Protein AF-A0A5W4F1A8-F1 (afdb_monomer_lite)

Structure (mmCIF, N/CA/C/O backbone):
data_AF-A0A5W4F1A8-F1
#
_entry.id   AF-A0A5W4F1A8-F1
#
loop_
_atom_site.group_PDB
_atom_site.id
_atom_site.type_symbol
_atom_site.label_atom_id
_atom_site.label_alt_id
_atom_site.label_comp_id
_atom_site.label_asym_id
_atom_site.label_entity_id
_atom_site.label_seq_id
_atom_site.pdbx_PDB_ins_code
_atom_site.Cartn_x
_atom_site.Cartn_y
_atom_site.Cartn_z
_atom_site.occupancy
_atom_site.B_iso_or_equiv
_atom_site.auth_seq_id
_atom_site.auth_comp_id
_atom_site.auth_asym_id
_atom_site.auth_atom_id
_atom_site.pdbx_PDB_model_num
ATOM 1 N N . MET A 1 1 ? -20.890 14.562 -11.791 1.00 36.88 1 MET A N 1
ATOM 2 C CA . MET A 1 1 ? -20.357 13.381 -11.084 1.00 36.88 1 MET A CA 1
ATOM 3 C C . MET A 1 1 ? -19.160 12.930 -11.900 1.00 36.88 1 MET A C 1
ATOM 5 O O . MET A 1 1 ? -19.371 12.442 -12.998 1.00 36.88 1 MET A O 1
ATOM 9 N N . ILE A 1 2 ? -17.934 13.258 -11.484 1.00 39.91 2 ILE A N 1
ATOM 10 C CA . ILE A 1 2 ? -16.747 12.798 -12.218 1.00 39.91 2 ILE A CA 1
ATOM 11 C C . ILE A 1 2 ? -16.608 11.320 -11.864 1.00 39.91 2 ILE A C 1
ATOM 13 O O . ILE A 1 2 ? -16.349 11.002 -10.706 1.00 39.91 2 ILE A O 1
ATOM 17 N N . LEU A 1 3 ? -16.907 10.442 -12.821 1.00 45.56 3 LEU A N 1
ATOM 18 C CA . LEU A 1 3 ? -16.627 9.014 -12.707 1.00 45.56 3 LEU A CA 1
ATOM 19 C C . LEU A 1 3 ? -15.117 8.881 -12.489 1.00 45.56 3 LEU A C 1
ATOM 21 O O . LEU A 1 3 ? -14.337 9.406 -13.288 1.00 45.56 3 LEU A O 1
ATOM 25 N N . GLN A 1 4 ? -14.704 8.275 -11.376 1.00 57.06 4 GLN A N 1
ATOM 26 C CA . GLN A 1 4 ? -13.294 7.976 -11.177 1.00 57.06 4 GLN A CA 1
ATOM 27 C C . GLN A 1 4 ? -12.885 6.986 -12.273 1.00 57.06 4 GLN A C 1
ATOM 29 O O . GLN A 1 4 ? -13.588 6.032 -12.583 1.00 57.06 4 GLN A O 1
ATOM 34 N N . LYS A 1 5 ? -11.786 7.284 -12.964 1.00 78.31 5 LYS A N 1
ATOM 35 C CA . LYS A 1 5 ? -11.329 6.460 -14.082 1.00 78.31 5 LYS A CA 1
ATOM 36 C C . LYS A 1 5 ? -10.667 5.194 -13.533 1.00 78.31 5 LYS A C 1
ATOM 38 O O . LYS A 1 5 ? -9.786 5.295 -12.674 1.00 78.31 5 LYS A O 1
ATOM 43 N N . GLU A 1 6 ? -11.052 4.037 -14.067 1.00 88.38 6 GLU A N 1
ATOM 44 C CA . GLU A 1 6 ? -10.400 2.747 -13.808 1.00 88.38 6 GLU A CA 1
ATOM 45 C C . GLU A 1 6 ? -8.881 2.841 -14.031 1.00 88.38 6 GLU A C 1
ATOM 47 O O . GLU A 1 6 ? -8.411 3.518 -14.954 1.00 88.38 6 GLU A O 1
ATOM 52 N N . TYR A 1 7 ? -8.102 2.182 -13.172 1.00 92.88 7 TYR A N 1
ATOM 53 C CA . TYR A 1 7 ? -6.650 2.157 -13.297 1.00 92.88 7 TYR A CA 1
ATOM 54 C C . TYR A 1 7 ? -6.237 1.231 -14.440 1.00 92.88 7 TYR A C 1
ATOM 56 O O . TYR A 1 7 ? -6.485 0.030 -14.417 1.00 92.88 7 TYR A O 1
ATOM 64 N N . SER A 1 8 ? -5.573 1.794 -15.443 1.00 93.31 8 SER A N 1
ATOM 65 C CA . SER A 1 8 ? -5.222 1.088 -16.670 1.00 93.31 8 SER A CA 1
ATOM 66 C C . SER A 1 8 ? -3.722 0.837 -16.814 1.00 93.31 8 SER A C 1
ATOM 68 O O . SER A 1 8 ? -2.874 1.444 -16.155 1.00 93.31 8 SER A O 1
ATOM 70 N N . ARG A 1 9 ? -3.372 0.004 -17.798 1.00 94.75 9 ARG A N 1
ATOM 71 C CA . ARG A 1 9 ? -1.988 -0.189 -18.253 1.00 94.75 9 ARG A CA 1
ATOM 72 C C . ARG A 1 9 ? -1.278 1.129 -18.576 1.00 94.75 9 ARG A C 1
ATOM 74 O O . ARG A 1 9 ? -0.103 1.296 -18.252 1.00 94.75 9 ARG A O 1
ATOM 81 N N . SER A 1 10 ? -1.984 2.067 -19.202 1.00 95.19 10 SER A N 1
ATOM 82 C CA . SER A 1 10 ? -1.439 3.384 -19.542 1.00 95.19 10 SER A CA 1
ATOM 83 C C . SER A 1 10 ? -1.179 4.234 -18.300 1.00 95.19 10 SER A C 1
ATOM 85 O O . SER A 1 10 ? -0.192 4.962 -18.262 1.00 95.19 10 SER A O 1
ATOM 87 N N . ASP A 1 11 ? -2.016 4.111 -17.267 1.00 95.12 11 ASP A N 1
ATOM 88 C CA . ASP A 1 11 ? -1.806 4.795 -15.989 1.00 95.12 11 ASP A CA 1
ATOM 89 C C . ASP A 1 11 ? -0.522 4.320 -15.306 1.00 95.12 11 ASP A C 1
ATOM 91 O O . ASP A 1 11 ? 0.284 5.152 -14.885 1.00 95.12 11 ASP A O 1
ATOM 95 N N . PHE A 1 12 ? -0.286 3.003 -15.283 1.00 96.69 12 PHE A N 1
ATOM 96 C CA . PHE A 1 12 ? 0.965 2.434 -14.779 1.00 96.69 12 PHE A CA 1
ATOM 97 C C . PHE A 1 12 ? 2.173 2.967 -15.550 1.00 96.69 12 PHE A C 1
ATOM 99 O O . PHE A 1 12 ? 3.107 3.488 -14.945 1.00 96.69 12 PHE A O 1
ATOM 106 N N . ILE A 1 13 ? 2.135 2.916 -16.888 1.00 96.94 13 ILE A N 1
ATOM 107 C CA . ILE A 1 13 ? 3.220 3.441 -17.730 1.00 96.94 13 ILE A CA 1
ATOM 108 C C . ILE A 1 13 ? 3.475 4.916 -17.417 1.00 96.94 13 ILE A C 1
ATOM 110 O O . ILE A 1 13 ? 4.629 5.309 -17.268 1.00 96.94 13 ILE A O 1
ATOM 114 N N . ASN A 1 14 ? 2.434 5.739 -17.301 1.00 94.62 14 ASN A N 1
ATOM 115 C CA . ASN A 1 14 ? 2.572 7.173 -17.055 1.00 94.62 14 ASN A CA 1
ATOM 116 C C . ASN A 1 14 ? 3.159 7.481 -15.672 1.00 94.62 14 ASN A C 1
ATOM 118 O O . ASN A 1 14 ? 3.979 8.391 -15.572 1.00 94.62 14 ASN A O 1
ATOM 122 N N . GLN A 1 15 ? 2.825 6.683 -14.657 1.00 93.69 15 GLN A N 1
ATOM 123 C CA . GLN A 1 15 ? 3.339 6.809 -13.290 1.00 93.69 15 GLN A CA 1
ATOM 124 C C . GLN A 1 15 ? 4.852 6.556 -13.178 1.00 93.69 15 GLN A C 1
ATOM 126 O O . GLN A 1 15 ? 5.509 7.158 -12.329 1.00 93.69 15 GLN A O 1
ATOM 131 N N . ILE A 1 16 ? 5.423 5.685 -14.020 1.00 95.62 16 ILE A N 1
ATOM 132 C CA . ILE A 1 16 ? 6.855 5.361 -13.956 1.00 95.62 16 ILE A CA 1
ATOM 133 C C . ILE A 1 16 ? 7.709 6.604 -14.244 1.00 95.62 16 ILE A C 1
ATOM 135 O O . ILE A 1 16 ? 7.523 7.284 -15.261 1.00 95.62 16 ILE A O 1
ATOM 139 N N . ILE A 1 17 ? 8.681 6.868 -13.368 1.00 94.75 17 ILE A N 1
ATOM 140 C CA . ILE A 1 17 ? 9.619 7.992 -13.484 1.00 94.75 17 ILE A CA 1
ATOM 141 C C . ILE A 1 17 ? 10.550 7.857 -14.700 1.00 94.75 17 ILE A C 1
ATOM 143 O O . ILE A 1 17 ? 10.590 6.832 -15.375 1.00 94.75 17 ILE A O 1
ATOM 147 N N . SER A 1 18 ? 11.320 8.903 -15.013 1.00 96.00 18 SER A N 1
ATOM 148 C CA . SER A 1 18 ? 12.204 8.922 -16.191 1.00 96.00 18 SER A CA 1
ATOM 149 C C . SER A 1 18 ? 13.372 7.931 -16.103 1.00 96.00 18 SER A C 1
ATOM 151 O O . SER A 1 18 ? 13.803 7.410 -17.137 1.00 96.00 18 SER A O 1
ATOM 153 N N . LYS A 1 19 ? 13.874 7.670 -14.887 1.00 96.94 19 LYS A N 1
ATOM 154 C CA . LYS A 1 19 ? 14.980 6.741 -14.610 1.00 96.94 19 LYS A CA 1
ATOM 155 C C . LYS A 1 19 ? 14.684 5.802 -13.429 1.00 96.94 19 LYS A C 1
ATOM 157 O O . LYS A 1 19 ? 15.321 5.946 -12.381 1.00 96.94 19 LYS A O 1
ATOM 162 N N . PRO A 1 20 ? 13.711 4.886 -13.557 1.00 97.12 20 PRO A N 1
ATOM 163 C CA . PRO A 1 20 ? 13.358 3.973 -12.479 1.00 97.12 20 PRO A CA 1
ATOM 164 C C . PRO A 1 20 ? 14.466 2.936 -12.274 1.00 97.12 20 PRO A C 1
ATOM 166 O O . PRO A 1 20 ? 15.243 2.644 -13.192 1.00 97.12 20 PRO A O 1
ATOM 169 N N . PHE A 1 21 ? 14.524 2.359 -11.079 1.00 97.88 21 PHE A N 1
ATOM 170 C CA . PHE A 1 21 ? 15.256 1.118 -10.867 1.00 97.88 21 PHE A CA 1
ATOM 171 C C . PHE A 1 21 ? 14.577 -0.054 -11.590 1.00 97.88 21 PHE A C 1
ATOM 173 O O . PHE A 1 21 ? 13.353 -0.125 -11.694 1.00 97.88 21 PHE A O 1
ATOM 180 N N . CYS A 1 22 ? 15.368 -0.989 -12.098 1.00 98.12 22 CYS A N 1
ATOM 181 C CA . CYS A 1 22 ? 14.885 -2.187 -12.775 1.00 98.12 22 CYS A CA 1
ATOM 182 C C . CYS A 1 22 ? 15.939 -3.296 -12.744 1.00 98.12 22 CYS A C 1
ATOM 184 O O . CYS A 1 22 ? 17.115 -3.031 -12.487 1.00 98.12 22 CYS A O 1
ATOM 186 N N . THR A 1 23 ? 15.519 -4.526 -13.028 1.00 98.31 23 THR A N 1
ATOM 187 C CA . THR A 1 23 ? 16.425 -5.665 -13.215 1.00 98.31 23 THR A CA 1
ATOM 188 C C . THR A 1 23 ? 15.732 -6.812 -13.950 1.00 98.31 23 THR A C 1
ATOM 190 O O . THR A 1 23 ? 14.502 -6.904 -13.933 1.00 98.31 23 THR A O 1
ATOM 193 N N . ASP A 1 24 ? 16.514 -7.669 -14.606 1.00 97.94 24 ASP A N 1
ATOM 194 C CA . ASP A 1 24 ? 16.033 -8.959 -15.112 1.00 97.94 24 ASP A CA 1
ATOM 195 C C . ASP A 1 24 ? 16.373 -10.104 -14.144 1.00 97.94 24 ASP A C 1
ATOM 197 O O . ASP A 1 24 ? 15.621 -11.068 -14.046 1.00 97.94 24 ASP A O 1
ATOM 201 N N . ASP A 1 25 ? 17.469 -9.979 -13.393 1.00 96.12 25 ASP A N 1
ATOM 202 C CA . ASP A 1 25 ? 17.954 -10.984 -12.451 1.00 96.12 25 ASP A CA 1
ATOM 203 C C . ASP A 1 25 ? 18.666 -10.302 -11.272 1.00 96.12 25 ASP A C 1
ATOM 205 O O . ASP A 1 25 ? 19.669 -9.604 -11.445 1.00 96.12 25 ASP A O 1
ATOM 209 N N . PHE A 1 26 ? 18.157 -10.517 -10.056 1.00 93.81 26 PHE A N 1
ATOM 210 C CA . PHE A 1 26 ? 18.703 -9.895 -8.847 1.00 93.81 26 PHE A CA 1
ATOM 211 C C . PHE A 1 26 ? 20.133 -10.346 -8.515 1.00 93.81 26 PHE A C 1
ATOM 213 O O . PHE A 1 26 ? 20.884 -9.556 -7.948 1.00 93.81 26 PHE A O 1
ATOM 220 N N . ASN A 1 27 ? 20.518 -11.577 -8.863 1.00 94.75 27 ASN A N 1
ATOM 221 C CA . ASN A 1 27 ? 21.829 -12.138 -8.539 1.00 94.75 27 ASN A CA 1
ATOM 222 C C . ASN A 1 27 ? 22.884 -11.736 -9.571 1.00 94.75 27 ASN A C 1
ATOM 224 O O . ASN A 1 27 ? 24.005 -11.388 -9.207 1.00 94.75 27 ASN A O 1
ATOM 228 N N . ARG A 1 28 ? 22.531 -11.797 -10.859 1.00 96.06 28 ARG A N 1
ATOM 229 C CA . ARG A 1 28 ? 23.464 -11.504 -11.954 1.00 96.06 28 ARG A CA 1
ATOM 230 C C . ARG A 1 28 ? 23.644 -10.005 -12.175 1.00 96.06 28 ARG A C 1
ATOM 232 O O . ARG A 1 28 ? 24.774 -9.546 -12.312 1.00 96.06 28 ARG A O 1
ATOM 239 N N . ASP A 1 29 ? 22.543 -9.260 -12.240 1.00 93.25 29 ASP A N 1
ATOM 240 C CA . ASP A 1 29 ? 22.562 -7.860 -12.680 1.00 93.25 29 ASP A CA 1
ATOM 241 C C . ASP A 1 29 ? 22.492 -6.877 -11.502 1.00 93.25 29 ASP A C 1
ATOM 243 O O . ASP A 1 29 ? 22.817 -5.696 -11.645 1.00 93.25 29 ASP A O 1
ATOM 247 N N . GLY A 1 30 ? 22.030 -7.346 -10.338 1.00 95.19 30 GLY A N 1
ATOM 248 C CA . GLY A 1 30 ? 21.646 -6.476 -9.234 1.00 95.19 30 GLY A CA 1
ATOM 249 C C . GLY A 1 30 ? 20.504 -5.534 -9.627 1.00 95.19 30 GLY A C 1
ATOM 250 O O . GLY A 1 30 ? 19.784 -5.758 -10.600 1.00 95.19 30 GLY A O 1
ATOM 251 N N . ILE A 1 31 ? 20.320 -4.459 -8.861 1.00 96.44 31 ILE A N 1
ATOM 252 C CA . ILE A 1 31 ? 19.331 -3.414 -9.150 1.00 96.44 31 ILE A CA 1
ATOM 253 C C . ILE A 1 31 ? 20.053 -2.180 -9.700 1.00 96.44 31 ILE A C 1
ATOM 255 O O . ILE A 1 31 ? 20.926 -1.627 -9.033 1.00 96.44 31 ILE A O 1
ATOM 259 N N . TYR A 1 32 ? 19.647 -1.695 -10.876 1.00 97.12 32 TYR A N 1
ATOM 260 C CA . TYR A 1 32 ? 20.243 -0.516 -11.514 1.00 97.12 32 TYR A CA 1
ATOM 261 C C . TYR A 1 32 ? 19.183 0.421 -12.102 1.00 97.12 32 TYR A C 1
ATOM 263 O O . TYR A 1 32 ? 18.045 0.022 -12.340 1.00 97.12 32 TYR A O 1
ATOM 271 N N . ARG A 1 33 ? 19.544 1.692 -12.324 1.00 97.25 33 ARG A N 1
ATOM 272 C CA . ARG A 1 33 ? 18.670 2.664 -13.003 1.00 97.25 33 ARG A CA 1
ATOM 273 C C . ARG A 1 33 ? 18.836 2.559 -14.518 1.00 97.25 33 ARG A C 1
ATOM 275 O O . ARG A 1 33 ? 19.960 2.532 -15.014 1.00 97.25 33 ARG A O 1
ATOM 282 N N . ALA A 1 34 ? 17.731 2.597 -15.255 1.00 97.56 34 ALA A N 1
ATOM 283 C CA . ALA A 1 34 ? 17.727 2.670 -16.718 1.00 97.56 34 ALA A CA 1
ATOM 284 C C . ALA A 1 34 ? 16.757 3.750 -17.205 1.00 97.56 34 ALA A C 1
ATOM 286 O O . ALA A 1 34 ? 15.973 4.275 -16.423 1.00 97.56 34 ALA A O 1
ATOM 287 N N . THR A 1 35 ? 16.785 4.104 -18.493 1.00 98.25 35 THR A N 1
ATOM 288 C CA . THR A 1 35 ? 15.751 5.001 -19.042 1.00 98.25 35 THR A CA 1
ATOM 289 C C . THR A 1 35 ? 14.374 4.345 -18.941 1.00 98.25 35 THR A C 1
ATOM 291 O O . THR A 1 35 ? 14.269 3.131 -19.099 1.00 98.25 35 THR A O 1
ATOM 294 N N . LYS A 1 36 ? 13.305 5.130 -18.755 1.00 97.75 36 LYS A N 1
ATOM 295 C CA . LYS A 1 36 ? 11.918 4.632 -18.707 1.00 97.75 36 LYS A CA 1
ATOM 296 C C . LYS A 1 36 ? 11.614 3.637 -19.829 1.00 97.75 36 LYS A C 1
ATOM 298 O O . LYS A 1 36 ? 11.120 2.549 -19.567 1.00 97.75 36 LYS A O 1
ATOM 303 N N . ARG A 1 37 ? 11.988 3.964 -21.071 1.00 97.94 37 ARG A N 1
ATOM 304 C CA . ARG A 1 37 ? 11.788 3.085 -22.236 1.00 97.94 37 ARG A CA 1
ATOM 305 C C . ARG A 1 37 ? 12.444 1.711 -22.062 1.00 97.94 37 ARG A C 1
ATOM 307 O O . ARG A 1 37 ? 11.830 0.717 -22.417 1.00 97.94 37 ARG A O 1
ATOM 314 N N . GLN A 1 38 ? 13.667 1.661 -21.534 1.00 97.94 38 GLN A N 1
ATOM 315 C CA . GLN A 1 38 ? 14.381 0.405 -21.284 1.00 97.94 38 GLN A CA 1
ATOM 316 C C . GLN A 1 38 ? 13.821 -0.327 -20.063 1.00 97.94 38 GLN A C 1
ATOM 318 O O . GLN A 1 38 ? 13.618 -1.530 -20.110 1.00 97.94 38 GLN A O 1
ATOM 323 N N . ALA A 1 39 ? 13.546 0.387 -18.973 1.00 98.12 39 ALA A N 1
ATOM 324 C CA . ALA A 1 39 ? 13.048 -0.213 -17.742 1.00 98.12 39 ALA A CA 1
ATOM 325 C C . ALA A 1 39 ? 11.676 -0.880 -17.921 1.00 98.12 39 ALA A C 1
ATOM 327 O O . ALA A 1 39 ? 11.437 -1.944 -17.361 1.00 98.12 39 ALA A O 1
ATOM 328 N N . LEU A 1 40 ? 10.799 -0.310 -18.759 1.00 98.19 40 LEU A N 1
ATOM 329 C CA . LEU A 1 40 ? 9.484 -0.887 -19.068 1.00 98.19 40 LEU A CA 1
ATOM 330 C C . LEU A 1 40 ? 9.569 -2.264 -19.745 1.00 98.19 40 LEU A C 1
ATOM 332 O O . LEU A 1 40 ? 8.576 -2.990 -19.728 1.00 98.19 40 LEU A O 1
ATOM 336 N N . THR A 1 41 ? 10.722 -2.646 -20.307 1.00 98.12 41 THR A N 1
ATOM 337 C CA . THR A 1 41 ? 10.930 -3.977 -20.899 1.00 98.12 41 THR A CA 1
ATOM 338 C C . THR A 1 41 ? 11.510 -4.992 -19.916 1.00 98.12 41 THR A C 1
ATOM 340 O O . THR A 1 41 ? 11.624 -6.160 -20.272 1.00 98.12 41 THR A O 1
ATOM 343 N N . LYS A 1 42 ? 11.915 -4.581 -18.709 1.00 98.50 42 LYS A N 1
ATOM 344 C CA . LYS A 1 42 ? 12.600 -5.448 -17.738 1.00 98.50 42 LYS A CA 1
ATOM 345 C C . LYS A 1 42 ? 11.640 -6.341 -16.971 1.00 98.50 42 LYS A C 1
ATOM 347 O O . LYS A 1 42 ? 10.456 -6.021 -16.879 1.00 98.50 42 LYS A O 1
ATOM 352 N N . ILE A 1 43 ? 12.132 -7.455 -16.433 1.00 98.31 43 ILE A N 1
ATOM 353 C CA . ILE A 1 43 ? 11.303 -8.391 -15.656 1.00 98.31 43 ILE A CA 1
ATOM 354 C C . ILE A 1 43 ? 10.798 -7.722 -14.371 1.00 98.31 43 ILE A C 1
ATOM 356 O O . ILE A 1 43 ? 9.634 -7.882 -14.002 1.00 98.31 43 ILE A O 1
ATOM 360 N N . TYR A 1 44 ? 11.631 -6.914 -13.724 1.00 98.50 44 TYR A N 1
ATOM 361 C CA . TYR A 1 44 ? 11.285 -6.185 -12.514 1.00 98.50 44 TYR A CA 1
ATOM 362 C C . TYR A 1 44 ? 11.490 -4.680 -12.690 1.00 98.50 44 TYR A C 1
ATOM 364 O O . TYR A 1 44 ? 12.445 -4.241 -13.338 1.00 98.50 44 TYR A O 1
ATOM 372 N N . ILE A 1 45 ? 10.604 -3.879 -12.094 1.00 98.31 45 ILE A N 1
ATOM 373 C CA . ILE A 1 45 ? 10.605 -2.419 -12.238 1.00 98.31 45 ILE A CA 1
ATOM 374 C C . ILE A 1 45 ? 10.190 -1.712 -10.942 1.00 98.31 45 ILE A C 1
ATOM 376 O O . ILE A 1 45 ? 9.327 -2.175 -10.196 1.00 98.31 45 ILE A O 1
ATOM 380 N N . GLU A 1 46 ? 10.804 -0.570 -10.667 1.00 97.75 46 GLU A N 1
ATOM 381 C CA . GLU A 1 46 ? 10.365 0.371 -9.644 1.00 97.75 46 GLU A CA 1
ATOM 382 C C . GLU A 1 46 ? 9.072 1.065 -10.075 1.00 97.75 46 GLU A C 1
ATOM 384 O O . GLU A 1 46 ? 8.942 1.525 -11.207 1.00 97.75 46 GLU A O 1
ATOM 389 N N . HIS A 1 47 ? 8.114 1.138 -9.155 1.00 95.69 47 HIS A N 1
ATOM 390 C CA . HIS A 1 47 ? 6.771 1.658 -9.418 1.00 95.69 47 HIS A CA 1
ATOM 391 C C . HIS A 1 47 ? 6.446 2.934 -8.628 1.00 95.69 47 HIS A C 1
ATOM 393 O O . HIS A 1 47 ? 5.515 3.657 -8.984 1.00 95.69 47 HIS A O 1
ATOM 399 N N . ASN A 1 48 ? 7.202 3.227 -7.570 1.00 95.38 48 ASN A N 1
ATOM 400 C CA . ASN A 1 48 ? 7.087 4.455 -6.787 1.00 95.38 48 ASN A CA 1
ATOM 401 C C . ASN A 1 48 ? 8.229 5.418 -7.126 1.00 95.38 48 ASN A C 1
ATOM 403 O O . ASN A 1 48 ? 9.186 5.038 -7.794 1.00 95.38 48 ASN A O 1
ATOM 407 N N . ASN A 1 49 ? 8.110 6.677 -6.707 1.00 88.06 49 ASN A N 1
ATOM 408 C CA . ASN A 1 49 ? 9.223 7.619 -6.806 1.00 88.06 49 ASN A CA 1
ATOM 409 C C . ASN A 1 49 ? 9.850 7.837 -5.419 1.00 88.06 49 ASN A C 1
ATOM 411 O O . ASN A 1 49 ? 9.243 7.502 -4.403 1.00 88.06 49 ASN A O 1
ATOM 415 N N . ASP A 1 50 ? 11.041 8.436 -5.382 1.00 89.19 50 ASP A N 1
ATOM 416 C CA . ASP A 1 50 ? 11.813 8.624 -4.144 1.00 89.19 50 ASP A CA 1
ATOM 417 C C . ASP A 1 50 ? 11.107 9.526 -3.100 1.00 89.19 50 ASP A C 1
ATOM 419 O O . ASP A 1 50 ? 11.398 9.455 -1.908 1.00 89.19 50 ASP A O 1
ATOM 423 N N . SER A 1 51 ? 10.153 10.357 -3.528 1.00 93.56 51 SER A N 1
ATOM 424 C CA . SER A 1 51 ? 9.440 11.333 -2.693 1.00 93.56 51 SER A CA 1
ATOM 425 C C . SER A 1 51 ? 7.980 10.965 -2.403 1.00 93.56 51 SER A C 1
ATOM 427 O O . SER A 1 51 ? 7.386 11.521 -1.481 1.00 93.56 51 SER A O 1
ATOM 429 N N . PHE A 1 52 ? 7.379 10.062 -3.177 1.00 94.69 52 PHE A N 1
ATOM 430 C CA . PHE A 1 52 ? 5.956 9.752 -3.189 1.00 94.69 52 PHE A CA 1
ATOM 431 C C . PHE A 1 52 ? 5.708 8.264 -3.419 1.00 94.69 52 PHE A C 1
ATOM 433 O O . PHE A 1 52 ? 6.148 7.665 -4.405 1.00 94.69 52 PHE A O 1
ATOM 440 N N . ILE A 1 53 ? 4.862 7.716 -2.555 1.00 96.31 53 ILE A N 1
ATOM 441 C CA . ILE A 1 53 ? 4.252 6.405 -2.731 1.00 96.31 53 ILE A CA 1
ATOM 442 C C . ILE A 1 53 ? 2.959 6.597 -3.522 1.00 96.31 53 ILE A C 1
ATOM 444 O O . ILE A 1 53 ? 1.984 7.153 -3.015 1.00 96.31 53 ILE A O 1
ATOM 448 N N . ASN A 1 54 ? 2.977 6.168 -4.782 1.00 95.88 54 ASN A N 1
ATOM 449 C CA . ASN A 1 54 ? 1.844 6.216 -5.710 1.00 95.88 54 ASN A CA 1
ATOM 450 C C . ASN A 1 54 ? 1.008 4.933 -5.658 1.00 95.88 54 ASN A C 1
ATOM 452 O O . ASN A 1 54 ? -0.139 4.914 -6.093 1.00 95.88 54 ASN A O 1
ATOM 456 N N . SER A 1 55 ? 1.584 3.850 -5.147 1.00 96.81 55 SER A N 1
ATOM 457 C CA . SER A 1 55 ? 0.956 2.533 -5.104 1.00 96.81 55 SER A CA 1
ATOM 458 C C . SER A 1 55 ? 1.585 1.666 -4.023 1.00 96.81 55 SER A C 1
ATOM 460 O O . SER A 1 55 ? 2.748 1.854 -3.665 1.00 96.81 55 SER A O 1
ATOM 462 N N . ILE A 1 56 ? 0.803 0.716 -3.526 1.00 97.69 56 ILE A N 1
ATOM 463 C CA . ILE A 1 56 ? 1.194 -0.282 -2.536 1.00 97.69 56 ILE A CA 1
ATOM 464 C C . ILE A 1 56 ? 1.221 -1.641 -3.231 1.00 97.69 56 ILE A C 1
ATOM 466 O O . ILE A 1 56 ? 0.322 -1.955 -4.011 1.00 97.69 56 ILE A O 1
ATOM 470 N N . VAL A 1 57 ? 2.242 -2.442 -2.942 1.00 98.38 57 VAL A N 1
ATOM 471 C CA . VAL A 1 57 ? 2.388 -3.794 -3.479 1.00 98.38 57 VAL A CA 1
ATOM 472 C C . VAL A 1 57 ? 2.587 -4.769 -2.331 1.00 98.38 57 VAL A C 1
ATOM 474 O O . VAL A 1 57 ? 3.372 -4.492 -1.427 1.00 98.38 57 VAL A O 1
ATOM 477 N N . PHE A 1 58 ? 1.893 -5.900 -2.391 1.00 98.19 58 PHE A N 1
ATOM 478 C CA . PHE A 1 58 ? 2.075 -7.015 -1.466 1.00 98.19 58 PHE A CA 1
ATOM 479 C C . PHE A 1 58 ? 2.621 -8.213 -2.237 1.00 98.19 58 PHE A C 1
ATOM 481 O O . PHE A 1 58 ? 1.982 -8.642 -3.199 1.00 98.19 58 PHE A O 1
ATOM 488 N N . ASP A 1 59 ? 3.791 -8.712 -1.838 1.00 97.50 59 ASP A N 1
ATOM 489 C CA . ASP A 1 59 ? 4.375 -9.944 -2.375 1.00 97.50 59 ASP A CA 1
ATOM 490 C C . ASP A 1 59 ? 3.906 -11.131 -1.535 1.00 97.50 59 ASP A C 1
ATOM 492 O O . ASP A 1 59 ? 3.977 -11.098 -0.304 1.00 97.50 59 ASP A O 1
ATOM 496 N N . ILE A 1 60 ? 3.351 -12.142 -2.194 1.00 94.94 60 ILE A N 1
ATOM 497 C CA . ILE A 1 60 ? 2.767 -13.310 -1.544 1.00 94.94 60 ILE A CA 1
ATOM 498 C C . ILE A 1 60 ? 3.387 -14.557 -2.165 1.00 94.94 60 ILE A C 1
ATOM 500 O O . ILE A 1 60 ? 3.189 -14.853 -3.348 1.00 94.94 60 ILE A O 1
ATOM 504 N N . ASP A 1 61 ? 4.088 -15.308 -1.322 1.00 92.38 61 ASP A N 1
ATOM 505 C CA . ASP A 1 61 ? 4.846 -16.499 -1.692 1.00 92.38 61 ASP A CA 1
ATOM 506 C C . ASP A 1 61 ? 4.052 -17.782 -1.424 1.00 92.38 61 ASP A C 1
ATOM 508 O O . ASP A 1 61 ? 4.406 -18.609 -0.586 1.00 92.38 61 ASP A O 1
ATOM 512 N N . THR A 1 62 ? 2.920 -17.924 -2.115 1.00 80.75 62 THR A N 1
ATOM 513 C CA . THR A 1 62 ? 2.087 -19.136 -2.074 1.00 80.75 62 THR A CA 1
ATOM 514 C C . THR A 1 62 ? 1.570 -19.489 -3.467 1.00 80.75 62 THR A C 1
ATOM 516 O O . THR A 1 62 ? 1.486 -18.630 -4.346 1.00 80.75 62 THR A O 1
ATOM 519 N N . GLU A 1 63 ? 1.181 -20.748 -3.679 1.00 79.62 63 GLU A N 1
ATOM 520 C CA . GLU A 1 63 ? 0.659 -21.217 -4.973 1.00 79.62 63 GLU A CA 1
ATOM 521 C C . GLU A 1 63 ? -0.651 -20.514 -5.379 1.00 79.62 63 GLU A C 1
ATOM 523 O O . GLU A 1 63 ? -0.912 -20.294 -6.564 1.00 79.62 63 GLU A O 1
ATOM 528 N N . THR A 1 64 ? -1.465 -20.108 -4.400 1.00 78.62 64 THR A N 1
ATOM 529 C CA . THR A 1 64 ? -2.754 -19.424 -4.594 1.00 78.62 64 THR A CA 1
ATOM 530 C C . THR A 1 64 ? -2.669 -17.905 -4.408 1.00 78.62 64 THR A C 1
ATOM 532 O O . THR A 1 64 ? -3.696 -17.233 -4.314 1.00 78.62 64 THR A O 1
ATOM 535 N N . ALA A 1 65 ? -1.464 -17.324 -4.420 1.00 82.38 65 ALA A N 1
ATOM 536 C CA . ALA A 1 65 ? -1.234 -15.905 -4.136 1.00 82.38 65 ALA A CA 1
ATOM 537 C C . ALA A 1 65 ? -2.103 -14.937 -4.962 1.00 82.38 65 ALA A C 1
ATOM 539 O O . ALA A 1 65 ? -2.513 -13.889 -4.464 1.00 82.38 65 ALA A O 1
ATOM 540 N N . ALA A 1 66 ? -2.441 -15.291 -6.207 1.00 79.94 66 ALA A N 1
ATOM 541 C CA . ALA A 1 66 ? -3.275 -14.465 -7.083 1.00 79.94 66 ALA A CA 1
ATOM 542 C C . ALA A 1 66 ? -4.722 -14.263 -6.583 1.00 79.94 66 ALA A C 1
ATOM 544 O O . ALA A 1 66 ? -5.371 -13.299 -6.986 1.00 79.94 66 ALA A O 1
ATOM 545 N N . ILE A 1 67 ? -5.234 -15.135 -5.710 1.00 81.69 67 ILE A N 1
ATOM 546 C CA . ILE A 1 67 ? -6.589 -15.030 -5.139 1.00 81.69 67 ILE A CA 1
ATOM 547 C C . ILE A 1 67 ? -6.589 -14.706 -3.641 1.00 81.69 67 ILE A C 1
ATOM 549 O O . ILE A 1 67 ? -7.654 -14.538 -3.058 1.00 81.69 67 ILE A O 1
ATOM 553 N N . ALA A 1 68 ? -5.416 -14.525 -3.024 1.00 80.69 68 ALA A N 1
ATOM 554 C CA . ALA A 1 68 ? -5.281 -14.285 -1.584 1.00 80.69 68 ALA A CA 1
ATOM 555 C C . ALA A 1 68 ? -6.081 -13.066 -1.078 1.00 80.69 68 ALA A C 1
ATOM 557 O O . ALA A 1 68 ? -6.509 -13.025 0.074 1.00 80.69 68 ALA A O 1
ATOM 558 N N . TRP A 1 69 ? -6.327 -12.074 -1.941 1.00 86.19 69 TRP A N 1
ATOM 559 C CA . TRP A 1 69 ? -7.165 -10.920 -1.609 1.00 86.19 69 TRP A CA 1
ATOM 560 C C . TRP A 1 69 ? -8.630 -11.298 -1.341 1.00 86.19 69 TRP A C 1
ATOM 562 O O . TRP A 1 69 ? -9.282 -10.679 -0.499 1.00 86.19 69 TRP A O 1
ATOM 572 N N . GLN A 1 70 ? -9.142 -12.311 -2.040 1.00 79.06 70 GLN A N 1
ATOM 573 C CA . GLN A 1 70 ? -10.512 -12.784 -1.895 1.00 79.06 70 GLN A CA 1
ATOM 574 C C . GLN A 1 70 ? -10.675 -13.532 -0.571 1.00 79.06 70 GLN A C 1
ATOM 576 O O . GLN A 1 70 ? -11.601 -13.237 0.183 1.00 79.06 70 GLN A O 1
ATOM 581 N N . ASP A 1 71 ? -9.730 -14.417 -0.248 1.00 76.75 71 ASP A N 1
ATOM 582 C CA . ASP A 1 71 ? -9.714 -15.167 1.014 1.00 76.75 71 ASP A CA 1
ATOM 583 C C . ASP A 1 71 ? -9.560 -14.234 2.223 1.00 76.75 71 ASP A C 1
ATOM 585 O O . ASP A 1 71 ? -10.237 -14.386 3.241 1.00 76.75 71 ASP A O 1
ATOM 589 N N . ALA A 1 72 ? -8.725 -13.199 2.088 1.00 81.31 72 ALA A N 1
ATOM 590 C CA . ALA A 1 72 ? -8.567 -12.162 3.101 1.00 81.31 72 ALA A CA 1
ATOM 591 C C . ALA A 1 72 ? -9.743 -11.167 3.143 1.00 81.31 72 ALA A C 1
ATOM 593 O O . ALA A 1 72 ? -9.766 -10.295 4.015 1.00 81.31 72 ALA A O 1
ATOM 594 N N . ASN A 1 73 ? -10.726 -11.260 2.241 1.00 81.25 73 ASN A N 1
ATOM 595 C CA . ASN A 1 73 ? -11.832 -10.309 2.118 1.00 81.25 73 ASN A CA 1
ATOM 596 C C . ASN A 1 73 ? -11.342 -8.844 2.122 1.00 81.25 73 ASN A C 1
ATOM 598 O O . ASN A 1 73 ? -11.769 -8.018 2.936 1.00 81.25 73 ASN A O 1
ATOM 602 N N . ILE A 1 74 ? -10.367 -8.548 1.264 1.00 87.50 74 ILE A N 1
ATOM 603 C CA . ILE A 1 74 ? -9.871 -7.192 1.003 1.00 87.50 74 ILE A CA 1
ATOM 604 C C . ILE A 1 74 ? -10.277 -6.770 -0.421 1.00 87.50 74 ILE A C 1
ATOM 606 O O . ILE A 1 74 ? -10.671 -7.621 -1.220 1.00 87.50 74 ILE A O 1
ATOM 610 N N . PRO A 1 75 ? -10.218 -5.473 -0.771 1.00 87.88 75 PRO A N 1
ATOM 611 C CA . PRO A 1 75 ? -10.615 -5.013 -2.095 1.00 87.88 75 PRO A CA 1
ATOM 612 C C . PRO A 1 75 ? -9.790 -5.675 -3.194 1.00 87.88 75 PRO A C 1
ATOM 614 O O . PRO A 1 75 ? -8.616 -5.971 -3.003 1.00 87.88 75 PRO A O 1
ATOM 617 N N . MET A 1 76 ? -10.395 -5.857 -4.363 1.00 91.44 76 MET A N 1
ATOM 618 C CA . MET A 1 76 ? -9.705 -6.403 -5.528 1.00 91.44 76 MET A CA 1
ATOM 619 C C . MET A 1 76 ? -8.499 -5.518 -5.920 1.00 91.44 76 MET A C 1
ATOM 621 O O . MET A 1 76 ? -8.668 -4.313 -6.080 1.00 91.44 76 MET A O 1
ATOM 625 N N . PRO A 1 77 ? -7.287 -6.066 -6.117 1.00 95.56 77 PRO A N 1
ATOM 626 C CA . PRO A 1 77 ? -6.133 -5.293 -6.589 1.00 95.56 77 PRO A CA 1
ATOM 627 C C . PRO A 1 77 ? -6.411 -4.610 -7.934 1.00 95.56 77 PRO A C 1
ATOM 629 O O . PRO A 1 77 ? -7.218 -5.111 -8.709 1.00 95.56 77 PRO A O 1
ATOM 632 N N . ASN A 1 78 ? -5.714 -3.522 -8.273 1.00 97.50 78 ASN A N 1
ATOM 633 C CA . ASN A 1 78 ? -5.788 -2.916 -9.614 1.00 97.50 78 ASN A CA 1
ATOM 634 C C . ASN A 1 78 ? -5.192 -3.820 -10.690 1.00 97.50 78 ASN A C 1
ATOM 636 O O . ASN A 1 78 ? -5.693 -3.892 -11.809 1.00 97.50 78 ASN A O 1
ATOM 640 N N . PHE A 1 79 ? -4.133 -4.540 -10.345 1.00 96.69 79 PHE A N 1
ATOM 641 C CA . PHE A 1 79 ? -3.677 -5.667 -11.135 1.00 96.69 79 PHE A CA 1
ATOM 642 C C . PHE A 1 79 ? -2.923 -6.659 -10.260 1.00 96.69 79 PHE A C 1
ATOM 644 O O . PHE A 1 79 ? -2.527 -6.364 -9.128 1.00 96.69 79 PHE A O 1
ATOM 651 N N . ILE A 1 80 ? -2.720 -7.844 -10.816 1.00 96.88 80 ILE A N 1
ATOM 652 C CA . ILE A 1 80 ? -2.023 -8.953 -10.180 1.00 96.88 80 ILE A CA 1
ATOM 653 C C . ILE A 1 80 ? -0.967 -9.451 -11.153 1.00 96.88 80 ILE A C 1
ATOM 655 O O . ILE A 1 80 ? -1.290 -9.733 -12.304 1.00 96.88 80 ILE A O 1
ATOM 659 N N . THR A 1 81 ? 0.282 -9.565 -10.711 1.00 96.88 81 THR A N 1
ATOM 660 C CA . THR A 1 81 ? 1.355 -10.198 -11.490 1.00 96.88 81 THR A CA 1
ATOM 661 C C . THR A 1 81 ? 1.763 -11.497 -10.825 1.00 96.88 81 THR A C 1
ATOM 663 O O . THR A 1 81 ? 2.309 -11.500 -9.726 1.00 96.88 81 THR A O 1
ATOM 666 N N . GLN A 1 82 ? 1.489 -12.609 -11.497 1.00 92.94 82 GLN A N 1
ATOM 667 C CA . GLN A 1 82 ? 1.734 -13.955 -11.001 1.00 92.94 82 GLN A CA 1
ATOM 668 C C . GLN A 1 82 ? 2.926 -14.589 -11.723 1.00 92.94 82 GLN A C 1
ATOM 670 O O . GLN A 1 82 ? 3.054 -14.503 -12.946 1.00 92.94 82 GLN A O 1
ATOM 675 N N . ASN A 1 83 ? 3.777 -15.274 -10.967 1.00 91.88 83 ASN A N 1
ATOM 676 C CA . ASN A 1 83 ? 4.757 -16.198 -11.508 1.00 91.88 83 ASN A CA 1
ATOM 677 C C . ASN A 1 83 ? 4.037 -17.482 -11.964 1.00 91.88 83 ASN A C 1
ATOM 679 O O . ASN A 1 83 ? 3.485 -18.198 -11.127 1.00 91.88 83 ASN A O 1
ATOM 683 N N . PRO A 1 84 ? 4.020 -17.795 -13.273 1.00 84.69 84 PRO A N 1
ATOM 684 C CA . PRO A 1 84 ? 3.288 -18.949 -13.791 1.00 84.69 84 PRO A CA 1
ATOM 685 C C . PRO A 1 84 ? 3.862 -20.299 -13.334 1.00 84.69 84 PRO A C 1
ATOM 687 O O . PRO A 1 84 ? 3.166 -21.302 -13.452 1.00 84.69 84 PRO A O 1
ATOM 690 N N . THR A 1 85 ? 5.101 -20.332 -12.834 1.00 91.69 85 THR A N 1
ATOM 691 C CA . THR A 1 85 ? 5.789 -21.563 -12.424 1.00 91.69 85 THR A CA 1
ATOM 692 C C . THR A 1 85 ? 5.440 -21.984 -11.000 1.00 91.69 85 THR A C 1
ATOM 694 O O . THR A 1 85 ? 5.219 -23.166 -10.766 1.00 91.69 85 THR A O 1
ATOM 697 N N . ASN A 1 86 ? 5.403 -21.045 -10.047 1.00 85.56 86 ASN A N 1
ATOM 698 C CA . ASN A 1 86 ? 5.193 -21.350 -8.622 1.00 85.56 86 ASN A CA 1
ATOM 699 C C . ASN A 1 86 ? 3.936 -20.699 -8.020 1.00 85.56 86 ASN A C 1
ATOM 701 O O . ASN A 1 86 ? 3.647 -20.894 -6.848 1.00 85.56 86 ASN A O 1
ATOM 705 N N . GLY A 1 87 ? 3.197 -19.904 -8.796 1.00 82.75 87 GLY A N 1
ATOM 706 C CA . GLY A 1 87 ? 1.950 -19.277 -8.362 1.00 82.75 87 GLY A CA 1
ATOM 707 C C . GLY A 1 87 ? 2.109 -18.020 -7.504 1.00 82.75 87 GLY A C 1
ATOM 708 O O . GLY A 1 87 ? 1.114 -17.311 -7.342 1.00 82.75 87 GLY A O 1
ATOM 709 N N . HIS A 1 88 ? 3.326 -17.686 -7.053 1.00 93.00 88 HIS A N 1
ATOM 710 C CA . HIS A 1 88 ? 3.605 -16.502 -6.233 1.00 93.00 88 HIS A CA 1
ATOM 711 C C . HIS A 1 88 ? 3.208 -15.233 -6.985 1.00 93.00 88 HIS A C 1
ATOM 713 O O . HIS A 1 88 ? 3.415 -15.134 -8.201 1.00 93.00 88 HIS A O 1
ATOM 719 N N . ALA A 1 89 ? 2.679 -14.232 -6.289 1.00 94.25 89 ALA A N 1
ATOM 720 C CA . ALA A 1 89 ? 2.107 -13.068 -6.953 1.00 94.25 89 ALA A CA 1
ATOM 721 C C . ALA A 1 89 ? 2.365 -11.760 -6.214 1.00 94.25 89 ALA A C 1
ATOM 723 O O . ALA A 1 89 ? 2.455 -11.725 -4.992 1.00 94.25 89 ALA A O 1
ATOM 724 N N . HIS A 1 90 ? 2.440 -10.671 -6.980 1.00 98.50 90 HIS A N 1
ATOM 725 C CA . HIS A 1 90 ? 2.317 -9.323 -6.438 1.00 98.50 90 HIS A CA 1
ATOM 726 C C . HIS A 1 90 ? 0.887 -8.832 -6.628 1.00 98.50 90 HIS A C 1
ATOM 728 O O . HIS A 1 90 ? 0.365 -8.831 -7.747 1.00 98.50 90 HIS A O 1
ATOM 734 N N . LEU A 1 91 ? 0.284 -8.359 -5.542 1.00 98.00 91 LEU A N 1
ATOM 735 C CA . LEU A 1 91 ? -1.003 -7.673 -5.560 1.00 98.00 91 LEU A CA 1
ATOM 736 C C . LEU A 1 91 ? -0.763 -6.164 -5.554 1.00 98.00 91 LEU A C 1
ATOM 738 O O . LEU A 1 91 ? -0.181 -5.639 -4.604 1.00 98.00 91 LEU A O 1
ATOM 742 N N . PHE A 1 92 ? -1.193 -5.468 -6.606 1.00 98.44 92 PHE A N 1
ATOM 743 C CA . PHE A 1 92 ? -0.910 -4.046 -6.794 1.00 98.44 92 PHE A CA 1
ATOM 744 C C . PHE A 1 92 ? -2.133 -3.172 -6.510 1.00 98.44 92 PHE A C 1
ATOM 746 O O . PHE A 1 92 ? -3.187 -3.352 -7.117 1.00 98.44 92 PHE A O 1
ATOM 753 N N . TYR A 1 93 ? -1.966 -2.168 -5.651 1.00 98.00 93 TYR A N 1
ATOM 754 C CA . TYR A 1 93 ? -2.991 -1.193 -5.282 1.00 98.00 93 TYR A CA 1
ATOM 755 C C . TYR A 1 93 ? -2.506 0.223 -5.598 1.00 98.00 93 TYR A C 1
ATOM 757 O O . TYR A 1 93 ? -1.669 0.786 -4.892 1.00 98.00 93 TYR A O 1
ATOM 765 N N . ALA A 1 94 ? -3.037 0.817 -6.660 1.00 97.50 94 ALA A N 1
ATOM 766 C CA . ALA A 1 94 ? -2.799 2.202 -7.031 1.00 97.50 94 ALA A CA 1
ATOM 767 C C . ALA A 1 94 ? -3.521 3.150 -6.071 1.00 97.50 94 ALA A C 1
ATOM 769 O O . ALA A 1 94 ? -4.706 2.975 -5.792 1.00 97.50 94 ALA A O 1
ATOM 770 N N . LEU A 1 95 ? -2.827 4.181 -5.591 1.00 96.44 95 LEU A N 1
ATOM 771 C CA . LEU A 1 95 ? -3.412 5.198 -4.726 1.00 96.44 95 LEU A CA 1
ATOM 772 C C . LEU A 1 95 ? -3.994 6.338 -5.561 1.00 96.44 95 LEU A C 1
ATOM 774 O O . LEU A 1 95 ? -3.367 6.825 -6.501 1.00 96.44 95 LEU A O 1
ATOM 778 N N . ASN A 1 96 ? -5.190 6.793 -5.193 1.00 94.19 96 ASN A N 1
ATOM 779 C CA . ASN A 1 96 ? -5.823 7.941 -5.841 1.00 94.19 96 ASN A CA 1
ATOM 780 C C . ASN A 1 96 ? -5.082 9.243 -5.507 1.00 94.19 96 ASN A C 1
ATOM 782 O O . ASN A 1 96 ? -4.864 10.086 -6.370 1.00 94.19 96 ASN A O 1
ATOM 786 N N . SER A 1 97 ? -4.650 9.375 -4.252 1.00 93.00 97 SER A N 1
ATOM 787 C CA . SER A 1 97 ? -3.793 10.464 -3.784 1.00 93.00 97 SER A CA 1
ATOM 788 C C . SER A 1 97 ? -2.442 9.892 -3.342 1.00 93.00 97 SER A C 1
ATOM 790 O O . SER A 1 97 ? -2.402 9.205 -2.314 1.00 93.00 97 SER A O 1
ATOM 792 N N . PRO A 1 98 ? -1.342 10.157 -4.072 1.00 94.44 98 PRO A N 1
ATOM 793 C CA . PRO A 1 98 ? -0.007 9.741 -3.659 1.00 94.44 98 PRO A CA 1
ATOM 794 C C . PRO A 1 98 ? 0.381 10.298 -2.287 1.00 94.44 98 PRO A C 1
ATOM 796 O O . PRO A 1 98 ? 0.028 11.422 -1.922 1.00 94.44 98 PRO A O 1
ATOM 799 N N . VAL A 1 99 ? 1.148 9.523 -1.524 1.00 96.06 99 VAL A N 1
ATOM 800 C CA . VAL A 1 99 ? 1.611 9.918 -0.188 1.00 96.06 99 VAL A CA 1
ATOM 801 C C . VAL A 1 99 ? 3.043 10.423 -0.273 1.00 96.06 99 VAL A C 1
ATOM 803 O O . VAL A 1 99 ? 3.946 9.650 -0.579 1.00 96.06 99 VAL A O 1
ATOM 806 N N . CYS A 1 100 ? 3.257 11.703 0.040 1.00 96.31 100 CYS A N 1
ATOM 807 C CA . CYS A 1 100 ? 4.598 12.279 0.137 1.00 96.31 100 CYS A CA 1
ATOM 808 C C . CYS A 1 100 ? 5.329 11.752 1.385 1.00 96.31 100 CYS A C 1
ATOM 810 O O . CYS A 1 100 ? 4.838 11.899 2.511 1.00 96.31 100 CYS A O 1
ATOM 812 N N . ILE A 1 101 ? 6.498 11.146 1.184 1.00 94.31 101 ILE A N 1
ATOM 813 C CA . ILE A 1 101 ? 7.301 10.472 2.217 1.00 94.31 101 ILE A CA 1
ATOM 814 C C . ILE A 1 101 ? 8.571 11.235 2.610 1.00 94.31 101 ILE A C 1
ATOM 816 O O . ILE A 1 101 ? 9.344 10.747 3.427 1.00 94.31 101 ILE A O 1
ATOM 820 N N . THR A 1 102 ? 8.771 12.445 2.085 1.00 94.88 102 THR A N 1
ATOM 821 C CA . THR A 1 102 ? 9.887 13.307 2.498 1.00 94.88 102 THR A CA 1
ATOM 822 C C . THR A 1 102 ? 9.759 13.732 3.966 1.00 94.88 102 THR A C 1
ATOM 824 O O . THR A 1 102 ? 8.663 13.748 4.543 1.00 94.88 102 THR A O 1
ATOM 827 N N . ASP A 1 103 ? 10.875 14.118 4.586 1.00 89.75 103 ASP A N 1
ATOM 828 C CA . ASP A 1 103 ? 10.909 14.468 6.013 1.00 89.75 103 ASP A CA 1
ATOM 829 C C . ASP A 1 103 ? 10.049 15.684 6.371 1.00 89.75 103 ASP A C 1
ATOM 831 O O . ASP A 1 1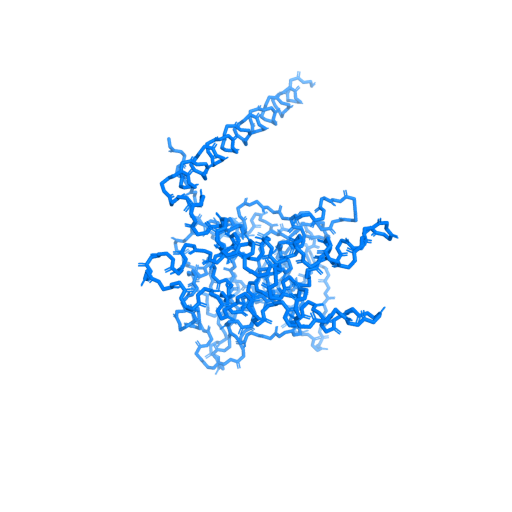03 ? 9.449 15.720 7.448 1.00 89.75 103 ASP A O 1
ATOM 835 N N . ASN A 1 104 ? 9.929 16.630 5.437 1.00 91.88 104 ASN A N 1
ATOM 836 C CA . ASN A 1 104 ? 9.143 17.856 5.591 1.00 91.88 104 ASN A CA 1
ATOM 837 C C . ASN A 1 104 ? 7.643 17.659 5.320 1.00 91.88 104 ASN A C 1
ATOM 839 O O . ASN A 1 104 ? 6.850 18.578 5.536 1.00 91.88 104 ASN A O 1
ATOM 843 N N . ALA A 1 105 ? 7.227 16.490 4.825 1.00 91.38 105 ALA A N 1
ATOM 844 C CA . ALA A 1 105 ? 5.828 16.227 4.525 1.00 91.38 105 ALA A CA 1
ATOM 845 C C . ALA A 1 105 ? 5.006 15.920 5.787 1.00 91.38 105 ALA A C 1
ATOM 847 O O . ALA A 1 105 ? 5.509 15.592 6.864 1.00 91.38 105 ALA A O 1
ATOM 848 N N . SER A 1 106 ? 3.681 16.026 5.656 1.00 90.69 106 SER A N 1
ATOM 849 C CA . SER A 1 106 ? 2.776 15.759 6.771 1.00 90.69 106 SER A CA 1
ATOM 850 C C . SER A 1 106 ? 2.916 14.316 7.263 1.00 90.69 106 SER A C 1
ATOM 852 O O . SER A 1 106 ? 2.689 13.361 6.521 1.00 90.69 106 SER A O 1
ATOM 854 N N . LYS A 1 107 ? 3.186 14.151 8.562 1.00 91.81 107 LYS A N 1
ATOM 855 C CA . LYS A 1 107 ? 3.298 12.825 9.188 1.00 91.81 107 LYS A CA 1
ATOM 856 C C . LYS A 1 107 ? 1.983 12.045 9.197 1.00 91.81 107 LYS A C 1
ATOM 858 O O . LYS A 1 107 ? 2.006 10.822 9.238 1.00 91.81 107 LYS A O 1
ATOM 863 N N . LYS A 1 108 ? 0.824 12.714 9.135 1.00 90.69 108 LYS A N 1
ATOM 864 C CA . LYS A 1 108 ? -0.492 12.050 9.213 1.00 90.69 108 LYS A CA 1
ATOM 865 C C . LYS A 1 108 ? -0.719 11.053 8.054 1.00 90.69 108 LYS A C 1
ATOM 867 O O . LYS A 1 108 ? -0.992 9.893 8.357 1.00 90.69 108 LYS A O 1
ATOM 872 N N . PRO A 1 109 ? -0.586 11.441 6.767 1.00 93.56 109 PRO A N 1
ATOM 873 C CA . PRO A 1 109 ? -0.612 10.498 5.646 1.00 93.56 109 PRO A CA 1
ATOM 874 C C . PRO A 1 109 ? 0.436 9.384 5.730 1.00 93.56 109 PRO A C 1
ATOM 876 O O . PRO A 1 109 ? 0.108 8.242 5.437 1.00 93.56 109 PRO A O 1
ATOM 879 N N . GLN A 1 110 ? 1.661 9.687 6.172 1.00 94.56 110 GLN A N 1
ATOM 880 C CA . GLN A 1 110 ? 2.742 8.696 6.284 1.00 94.56 110 GLN A CA 1
ATOM 881 C C . GLN A 1 110 ? 2.428 7.620 7.334 1.00 94.56 110 GLN A C 1
ATOM 883 O O . GLN A 1 110 ? 2.565 6.429 7.071 1.00 94.56 110 GLN A O 1
ATOM 888 N N . VAL A 1 111 ? 1.948 8.034 8.511 1.00 94.25 111 VAL A N 1
ATOM 889 C CA . VAL A 1 111 ? 1.518 7.116 9.578 1.00 94.25 111 VAL A CA 1
ATOM 890 C C . VAL A 1 111 ? 0.331 6.271 9.123 1.00 94.25 111 VAL A C 1
ATOM 892 O O . VAL A 1 111 ? 0.293 5.074 9.394 1.00 94.25 111 VAL A O 1
ATOM 895 N N . LEU A 1 112 ? -0.625 6.875 8.409 1.00 94.25 112 LEU A N 1
ATOM 896 C CA . LEU A 1 112 ? -1.755 6.141 7.847 1.00 94.25 112 LEU A CA 1
ATOM 897 C C . LEU A 1 112 ? -1.293 5.106 6.814 1.00 94.25 112 LEU A C 1
ATOM 899 O O . LEU A 1 112 ? -1.740 3.967 6.874 1.00 94.25 112 LEU A O 1
ATOM 903 N N . LEU A 1 113 ? -0.392 5.486 5.905 1.00 95.81 113 LEU A N 1
ATOM 904 C CA . LEU A 1 113 ? 0.164 4.587 4.895 1.00 95.81 113 LEU A CA 1
ATOM 905 C C . LEU A 1 113 ? 0.837 3.393 5.558 1.00 95.81 113 LEU A C 1
ATOM 907 O O . LEU A 1 113 ? 0.506 2.258 5.238 1.00 95.81 113 LEU A O 1
ATOM 911 N N . LYS A 1 11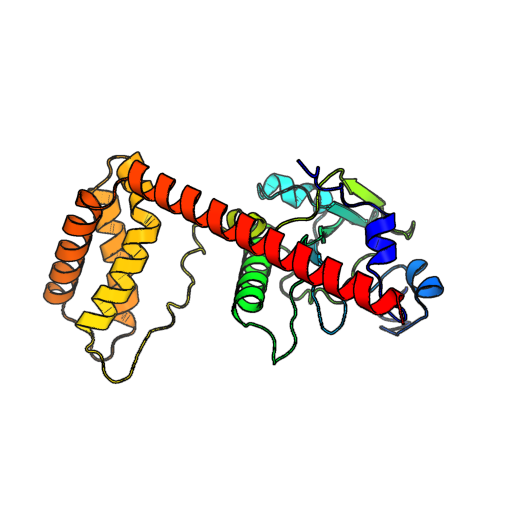4 ? 1.716 3.657 6.528 1.00 94.62 114 LYS A N 1
ATOM 912 C CA . LYS A 1 114 ? 2.415 2.619 7.280 1.00 94.62 114 LYS A CA 1
ATOM 913 C C . LYS A 1 114 ? 1.440 1.641 7.939 1.00 94.62 114 LYS A C 1
ATOM 915 O O . LYS A 1 114 ? 1.576 0.441 7.746 1.00 94.62 114 LYS A O 1
ATOM 920 N N . GLY A 1 115 ? 0.421 2.146 8.639 1.00 93.19 115 GLY A N 1
ATOM 921 C CA . GLY A 1 115 ? -0.573 1.291 9.294 1.00 93.19 115 GLY A CA 1
ATOM 922 C C . GLY A 1 115 ? -1.435 0.482 8.317 1.00 93.19 115 GLY A C 1
ATOM 923 O O . GLY A 1 115 ? -1.800 -0.650 8.622 1.00 93.19 115 GLY A O 1
ATOM 924 N N . VAL A 1 116 ? -1.747 1.033 7.137 1.00 95.00 116 VAL A N 1
ATOM 925 C CA . VAL A 1 116 ? -2.452 0.297 6.073 1.00 95.00 116 VAL A CA 1
ATOM 926 C C . VAL A 1 116 ? -1.573 -0.813 5.510 1.00 95.00 116 VAL A C 1
ATOM 928 O O . VAL A 1 116 ? -2.043 -1.940 5.404 1.00 95.00 116 VAL A O 1
ATOM 931 N N . VAL A 1 117 ? -0.311 -0.517 5.188 1.00 95.81 117 VAL A N 1
ATOM 932 C CA . VAL A 1 117 ? 0.642 -1.510 4.674 1.00 95.81 117 VAL A CA 1
ATOM 933 C C . VAL A 1 117 ? 0.833 -2.628 5.695 1.00 95.81 117 VAL A C 1
ATOM 935 O O . VAL A 1 117 ? 0.549 -3.772 5.379 1.00 95.81 117 VAL A O 1
ATOM 938 N N . GLU A 1 118 ? 1.197 -2.312 6.940 1.00 93.94 118 GLU A N 1
ATOM 939 C CA . GLU A 1 118 ? 1.398 -3.316 7.998 1.00 93.94 118 GLU A CA 1
ATOM 940 C C . GLU A 1 118 ? 0.143 -4.165 8.245 1.00 93.94 118 GLU A C 1
ATOM 942 O O . GLU A 1 118 ? 0.215 -5.388 8.381 1.00 93.94 118 GLU A O 1
ATOM 947 N N . GLY A 1 119 ? -1.021 -3.514 8.286 1.00 93.25 119 GLY A N 1
ATOM 948 C CA . GLY A 1 119 ? -2.297 -4.175 8.513 1.00 93.25 119 GLY A CA 1
ATOM 949 C C . GLY A 1 119 ? -2.671 -5.141 7.394 1.00 93.25 119 GLY A C 1
ATOM 950 O O . GLY A 1 119 ? -3.032 -6.284 7.666 1.00 93.25 119 GLY A O 1
ATOM 951 N N . LEU A 1 120 ? -2.568 -4.701 6.140 1.00 94.75 120 LEU A N 1
ATOM 952 C CA . LEU A 1 120 ? -2.902 -5.532 4.987 1.00 94.75 120 LEU A CA 1
ATOM 953 C C . LEU A 1 120 ? -1.843 -6.606 4.718 1.00 94.75 120 LEU A C 1
ATOM 955 O O . LEU A 1 120 ? -2.228 -7.715 4.368 1.00 94.75 120 LEU A O 1
ATOM 959 N N . THR A 1 121 ? -0.556 -6.342 4.971 1.00 95.00 121 THR A N 1
ATOM 960 C CA . THR A 1 121 ? 0.500 -7.369 4.941 1.00 95.00 121 THR A CA 1
ATOM 961 C C . THR A 1 121 ? 0.156 -8.513 5.889 1.00 95.00 121 THR A C 1
ATOM 963 O O . THR A 1 121 ? 0.210 -9.673 5.491 1.00 95.00 121 THR A O 1
ATOM 966 N N . ALA A 1 122 ? -0.274 -8.199 7.117 1.00 91.94 122 ALA A N 1
ATOM 967 C CA . ALA A 1 122 ? -0.677 -9.218 8.082 1.00 91.94 122 ALA A CA 1
ATOM 968 C C . ALA A 1 122 ? -1.920 -10.004 7.632 1.00 91.94 122 ALA A C 1
ATOM 970 O O . ALA A 1 122 ? -1.939 -11.223 7.769 1.00 91.94 122 ALA A O 1
ATOM 971 N N . ARG A 1 123 ? -2.943 -9.334 7.081 1.00 90.38 123 ARG A N 1
ATOM 972 C CA . ARG A 1 123 ? -4.168 -10.016 6.616 1.00 90.38 123 ARG A CA 1
ATOM 973 C C . ARG A 1 123 ? -3.941 -10.900 5.397 1.00 90.38 123 ARG A C 1
ATOM 975 O O . ARG A 1 123 ? -4.577 -11.938 5.278 1.00 90.38 123 ARG A O 1
ATOM 982 N N . LEU A 1 124 ? -3.048 -10.480 4.507 1.00 92.31 124 LEU A N 1
ATOM 983 C CA . LEU A 1 124 ? -2.668 -11.231 3.313 1.00 92.31 124 LEU A CA 1
ATOM 984 C C . LEU A 1 124 ? -1.648 -12.336 3.594 1.00 92.31 124 LEU A C 1
ATOM 986 O O . LEU A 1 124 ? -1.353 -13.109 2.688 1.00 92.31 124 LEU A O 1
ATOM 990 N N . ASN A 1 125 ? -1.078 -12.377 4.804 1.00 89.12 125 ASN A N 1
ATOM 991 C CA . ASN A 1 125 ? 0.126 -13.150 5.103 1.00 89.12 125 ASN A CA 1
ATOM 992 C C . ASN A 1 125 ? 1.232 -12.914 4.049 1.00 89.12 125 ASN A C 1
ATOM 994 O O . ASN A 1 125 ? 1.885 -13.846 3.586 1.00 89.12 125 ASN A O 1
ATOM 998 N N . ALA A 1 126 ? 1.372 -11.656 3.621 1.00 94.50 126 ALA A N 1
ATOM 999 C CA . ALA A 1 126 ? 2.360 -11.233 2.636 1.00 94.50 126 ALA A CA 1
ATOM 1000 C C . ALA A 1 126 ? 3.755 -11.136 3.273 1.00 94.50 126 ALA A C 1
ATOM 1002 O O . ALA A 1 126 ? 3.877 -11.013 4.496 1.00 94.50 126 ALA A O 1
ATOM 1003 N N . ASP A 1 127 ? 4.803 -11.140 2.449 1.00 92.69 127 ASP A N 1
ATOM 1004 C CA . ASP A 1 127 ? 6.176 -11.014 2.934 1.00 92.69 127 ASP A CA 1
ATOM 1005 C C . ASP A 1 127 ? 6.377 -9.684 3.684 1.00 92.69 127 ASP A C 1
ATOM 1007 O O . ASP A 1 127 ? 6.315 -8.589 3.120 1.00 92.69 127 ASP A O 1
ATOM 1011 N N . SER A 1 128 ? 6.640 -9.786 4.988 1.00 91.06 128 SER A N 1
ATOM 1012 C CA . SER A 1 128 ? 6.914 -8.642 5.861 1.00 91.06 128 SER A CA 1
ATOM 1013 C C . SER A 1 128 ? 8.269 -7.971 5.602 1.00 91.06 128 SER A C 1
ATOM 1015 O O . SER A 1 128 ? 8.459 -6.819 5.994 1.00 91.06 128 SER A O 1
ATOM 1017 N N . CYS A 1 129 ? 9.199 -8.670 4.944 1.00 90.69 129 CYS A N 1
ATOM 1018 C CA . CYS A 1 129 ? 10.509 -8.151 4.555 1.00 90.69 129 CYS A CA 1
ATOM 1019 C C . CYS A 1 129 ? 10.469 -7.408 3.210 1.00 90.69 129 CYS A C 1
ATOM 1021 O O . CYS A 1 129 ? 11.426 -6.704 2.865 1.00 90.69 129 CYS A O 1
ATOM 1023 N N . TYR A 1 130 ? 9.371 -7.519 2.458 1.00 90.75 130 TYR A N 1
ATOM 1024 C CA . TYR A 1 130 ? 9.219 -6.856 1.174 1.00 90.75 130 TYR A CA 1
ATOM 1025 C C . TYR A 1 130 ? 9.125 -5.333 1.341 1.00 90.75 130 TYR A C 1
ATOM 1027 O O . TYR A 1 130 ? 8.208 -4.780 1.947 1.00 90.75 130 TYR A O 1
ATOM 1035 N N . THR A 1 131 ? 10.092 -4.624 0.759 1.00 86.06 131 THR A N 1
ATOM 1036 C CA . THR A 1 131 ? 10.249 -3.170 0.941 1.00 86.06 131 THR A CA 1
ATOM 1037 C C . THR A 1 131 ? 9.371 -2.322 0.021 1.00 86.06 131 THR A C 1
ATOM 1039 O O . THR A 1 131 ? 9.327 -1.102 0.174 1.00 86.06 131 THR A O 1
ATOM 1042 N N . GLY A 1 132 ? 8.710 -2.924 -0.975 1.00 87.31 132 GLY A N 1
ATOM 1043 C CA . GLY A 1 132 ? 7.905 -2.184 -1.952 1.00 87.31 132 GLY A CA 1
ATOM 1044 C C . GLY A 1 132 ? 8.710 -1.331 -2.939 1.00 87.31 132 GLY A C 1
ATOM 1045 O O . GLY A 1 132 ? 8.132 -0.487 -3.618 1.00 87.31 132 GLY A O 1
ATOM 1046 N N . LYS A 1 133 ? 10.034 -1.514 -3.048 1.00 90.50 133 LYS A N 1
ATOM 1047 C CA . LYS A 1 133 ? 10.863 -0.722 -3.976 1.00 90.50 133 LYS A CA 1
ATOM 1048 C C . LYS A 1 133 ? 10.696 -1.147 -5.436 1.00 90.50 133 LYS A C 1
ATOM 1050 O O . LYS A 1 133 ? 10.540 -0.311 -6.320 1.00 90.50 133 LYS A O 1
ATOM 1055 N N . ILE A 1 134 ? 10.724 -2.452 -5.695 1.00 95.00 134 ILE A N 1
ATOM 1056 C CA . ILE A 1 134 ? 10.633 -3.032 -7.038 1.00 95.00 134 ILE A CA 1
ATOM 1057 C C . ILE A 1 134 ? 9.518 -4.067 -7.072 1.00 95.00 134 ILE A C 1
ATOM 1059 O O . ILE A 1 134 ? 9.386 -4.865 -6.152 1.00 95.00 134 ILE A O 1
ATOM 1063 N N . THR A 1 135 ? 8.735 -4.074 -8.148 1.00 97.75 135 THR A N 1
ATOM 1064 C CA . THR A 1 135 ? 7.657 -5.038 -8.384 1.00 97.75 135 THR A CA 1
ATOM 1065 C C . THR A 1 135 ? 7.915 -5.874 -9.641 1.00 97.75 135 THR A C 1
ATOM 1067 O O . THR A 1 135 ? 8.637 -5.440 -10.543 1.00 97.75 135 THR A O 1
ATOM 1070 N N . LYS A 1 136 ? 7.305 -7.065 -9.718 1.00 98.25 136 LYS A N 1
ATOM 1071 C CA . LYS A 1 136 ? 7.149 -7.846 -10.952 1.00 98.25 136 LYS A CA 1
ATOM 1072 C C . LYS A 1 136 ? 6.486 -6.942 -12.005 1.00 98.25 136 LYS A C 1
ATOM 1074 O O . LYS A 1 136 ? 5.391 -6.429 -11.770 1.00 98.25 136 LYS A O 1
ATOM 1079 N N . ASN A 1 137 ? 7.156 -6.685 -13.130 1.00 98.38 137 ASN A N 1
ATOM 1080 C CA . ASN A 1 137 ? 6.700 -5.713 -14.126 1.00 98.38 137 ASN A CA 1
ATOM 1081 C C . ASN A 1 137 ? 5.455 -6.225 -14.879 1.00 98.38 137 ASN A C 1
ATOM 1083 O O . ASN A 1 137 ? 5.582 -7.153 -15.678 1.00 98.38 137 ASN A O 1
ATOM 1087 N N . PRO A 1 138 ? 4.275 -5.595 -14.735 1.00 97.81 138 PRO A N 1
ATOM 1088 C CA . PRO A 1 138 ? 3.040 -6.078 -15.356 1.00 97.81 138 PRO A CA 1
ATOM 1089 C C . PRO A 1 138 ? 3.036 -6.020 -16.890 1.00 97.81 138 PRO A C 1
ATOM 1091 O O . PRO A 1 138 ? 2.142 -6.579 -17.525 1.00 97.81 138 PRO A O 1
ATOM 1094 N N . LEU A 1 139 ? 4.005 -5.326 -17.494 1.00 97.81 139 LEU A N 1
ATOM 1095 C CA . LEU A 1 139 ? 4.147 -5.182 -18.943 1.00 97.81 139 LEU A CA 1
ATOM 1096 C C . LEU A 1 139 ? 5.020 -6.271 -19.574 1.00 97.81 139 LEU A C 1
ATOM 1098 O O . LEU A 1 139 ? 5.042 -6.372 -20.801 1.00 97.81 139 LEU A O 1
ATOM 1102 N N . ASN A 1 140 ? 5.757 -7.033 -18.765 1.00 97.94 140 ASN A N 1
ATOM 1103 C CA . ASN A 1 140 ? 6.665 -8.067 -19.239 1.00 97.94 140 ASN A CA 1
ATOM 1104 C C . ASN A 1 140 ? 5.946 -9.426 -19.280 1.00 97.94 140 ASN A C 1
ATOM 1106 O O . ASN A 1 140 ? 5.304 -9.822 -18.311 1.00 97.94 140 ASN A O 1
ATOM 1110 N N . SER A 1 141 ? 6.082 -10.154 -20.391 1.00 96.06 141 SER A N 1
ATOM 1111 C CA . SER A 1 141 ? 5.430 -11.452 -20.614 1.00 96.06 141 SER A CA 1
ATOM 1112 C C . SER A 1 141 ? 5.960 -12.591 -19.738 1.00 96.06 141 SER A C 1
ATOM 1114 O O . SER A 1 141 ? 5.386 -13.676 -19.751 1.00 96.06 141 SER A O 1
ATOM 1116 N N . HIS A 1 142 ? 7.053 -12.374 -19.000 1.00 97.19 142 HIS A N 1
ATOM 1117 C CA . HIS A 1 142 ? 7.562 -13.317 -18.005 1.00 97.19 142 HIS A CA 1
ATOM 1118 C C . HIS A 1 142 ? 6.548 -13.554 -16.874 1.00 97.19 142 HIS A C 1
ATOM 1120 O O . HIS A 1 142 ? 6.476 -14.652 -16.325 1.00 97.19 142 HIS A O 1
ATOM 1126 N N . TRP A 1 143 ? 5.728 -12.546 -16.558 1.00 96.44 143 TRP A N 1
ATOM 1127 C CA . TRP A 1 143 ? 4.666 -12.648 -15.563 1.00 96.44 143 TRP A CA 1
ATOM 1128 C C . TRP A 1 143 ? 3.306 -12.837 -16.224 1.00 96.44 143 TRP A C 1
ATOM 1130 O O . TRP A 1 143 ? 2.992 -12.223 -17.245 1.00 96.44 143 TRP A O 1
ATOM 1140 N N . ARG A 1 144 ? 2.452 -13.649 -15.598 1.00 91.56 144 ARG A N 1
ATOM 1141 C CA . ARG A 1 144 ? 1.031 -13.690 -15.930 1.00 91.56 144 ARG A CA 1
ATOM 1142 C C . ARG A 1 144 ? 0.346 -12.517 -15.232 1.00 91.56 144 ARG A C 1
ATOM 1144 O O . ARG A 1 144 ? 0.186 -12.532 -14.014 1.00 91.56 144 ARG A O 1
ATOM 1151 N N . THR A 1 145 ? -0.038 -11.506 -16.003 1.00 93.81 145 THR A N 1
ATOM 1152 C CA . THR A 1 145 ? -0.661 -10.286 -15.474 1.00 93.81 145 THR A CA 1
ATOM 1153 C C . THR A 1 145 ? -2.174 -10.300 -15.664 1.00 93.81 145 THR A C 1
ATOM 1155 O O . THR A 1 145 ? -2.656 -10.472 -16.782 1.00 93.81 145 THR A O 1
ATOM 1158 N N . PHE A 1 146 ? -2.914 -10.024 -14.595 1.00 88.38 146 PHE A N 1
ATOM 1159 C CA . PHE A 1 146 ? -4.357 -9.805 -14.611 1.00 88.38 146 PHE A CA 1
ATOM 1160 C C . PHE A 1 146 ? -4.634 -8.337 -14.296 1.00 88.38 146 PHE A C 1
ATOM 1162 O O . PHE A 1 146 ? -4.336 -7.884 -13.194 1.00 88.38 146 PHE A O 1
ATOM 1169 N N . TRP A 1 147 ? -5.158 -7.588 -15.265 1.00 90.38 147 TRP A N 1
ATOM 1170 C CA . TRP A 1 147 ? -5.605 -6.211 -15.057 1.00 90.38 147 TRP A CA 1
ATOM 1171 C C . TRP A 1 147 ? -7.065 -6.224 -14.631 1.00 90.38 147 TRP A C 1
ATOM 1173 O O . TRP A 1 147 ? -7.900 -6.806 -15.322 1.00 90.38 147 TRP A O 1
ATOM 1183 N N . ASN A 1 148 ? -7.355 -5.584 -13.508 1.00 82.94 148 ASN A N 1
ATOM 1184 C CA . ASN A 1 148 ? -8.688 -5.548 -12.939 1.00 82.94 148 ASN A CA 1
ATOM 1185 C C . ASN A 1 148 ? -9.291 -4.163 -13.191 1.00 82.94 148 ASN A C 1
ATOM 1187 O O . ASN A 1 148 ? -8.613 -3.147 -13.043 1.00 82.94 148 ASN A O 1
ATOM 1191 N N . ASN A 1 149 ? -10.570 -4.119 -13.558 1.00 81.69 149 ASN A N 1
ATOM 1192 C CA . ASN A 1 149 ? -11.306 -2.885 -13.850 1.00 81.69 149 ASN A CA 1
ATOM 1193 C C . ASN A 1 149 ? -11.688 -2.158 -12.549 1.00 81.69 149 ASN A C 1
ATOM 1195 O O . ASN A 1 149 ? -12.862 -1.975 -12.236 1.00 81.69 149 ASN A O 1
ATOM 1199 N N . THR A 1 150 ? -10.693 -1.819 -11.728 1.00 85.88 150 THR A N 1
ATOM 1200 C CA . THR A 1 150 ? -10.878 -1.111 -10.460 1.00 85.88 150 THR A CA 1
ATOM 1201 C C . THR A 1 150 ? -10.270 0.275 -10.517 1.00 85.88 150 THR A C 1
ATOM 1203 O O . THR A 1 150 ? -9.224 0.522 -11.124 1.00 85.88 150 THR A O 1
ATOM 1206 N N . GLU A 1 151 ? -10.947 1.208 -9.863 1.00 91.69 151 GLU A N 1
ATOM 1207 C CA . GLU A 1 151 ? -10.477 2.573 -9.677 1.00 91.69 151 GLU A CA 1
ATOM 1208 C C . GLU A 1 151 ? -9.258 2.615 -8.745 1.00 91.69 151 GLU A C 1
ATOM 1210 O O . GLU A 1 151 ? -8.928 1.660 -8.034 1.00 91.69 151 GLU A O 1
ATOM 1215 N N . ARG A 1 152 ? -8.569 3.757 -8.738 1.00 95.25 152 ARG A N 1
ATOM 1216 C CA . ARG A 1 152 ? -7.517 4.012 -7.753 1.00 95.25 152 ARG A CA 1
ATOM 1217 C C . ARG A 1 152 ? -8.119 4.080 -6.354 1.00 95.25 152 ARG A C 1
ATOM 1219 O O . ARG A 1 152 ? -9.178 4.662 -6.142 1.00 95.25 152 ARG A O 1
ATOM 1226 N N . TYR A 1 153 ? -7.388 3.576 -5.374 1.00 94.12 153 TYR A N 1
ATOM 1227 C CA . TYR A 1 153 ? -7.867 3.497 -4.009 1.00 94.12 153 TYR A CA 1
ATOM 1228 C C . TYR A 1 153 ? -7.530 4.736 -3.188 1.00 94.12 153 TYR A C 1
ATOM 1230 O O . TYR A 1 153 ? -6.399 5.225 -3.143 1.00 94.12 153 TYR A O 1
ATOM 1238 N N . GLU A 1 154 ? -8.519 5.210 -2.441 1.00 94.56 154 GLU A N 1
ATOM 1239 C CA . GLU A 1 154 ? -8.278 6.107 -1.322 1.00 94.56 154 GLU A CA 1
ATOM 1240 C C . GLU A 1 154 ? -7.619 5.336 -0.176 1.00 94.56 154 GLU A C 1
ATOM 1242 O O . GLU A 1 154 ? -8.127 4.317 0.290 1.00 94.56 154 GLU A O 1
ATOM 1247 N N . LEU A 1 155 ? -6.529 5.870 0.370 1.00 93.38 155 LEU A N 1
ATOM 1248 C CA . LEU A 1 155 ? -5.820 5.219 1.475 1.00 93.38 155 LEU A CA 1
ATOM 1249 C C . LEU A 1 155 ? -6.708 5.030 2.722 1.00 93.38 155 LEU A C 1
ATOM 1251 O O . LEU A 1 155 ? -6.570 4.063 3.466 1.00 93.38 155 LEU A O 1
ATOM 1255 N N . ASN A 1 156 ? -7.659 5.945 2.942 1.00 91.12 156 ASN A N 1
ATOM 1256 C CA . ASN A 1 156 ? -8.636 5.816 4.027 1.00 91.12 156 ASN A CA 1
ATOM 1257 C C . ASN A 1 156 ? -9.616 4.660 3.816 1.00 91.12 156 ASN A C 1
ATOM 1259 O O . ASN A 1 156 ? -10.080 4.118 4.812 1.00 91.12 156 ASN A O 1
ATOM 1263 N N . TYR A 1 157 ? -9.925 4.320 2.563 1.00 89.12 157 TYR A N 1
ATOM 1264 C CA . TYR A 1 157 ? -10.777 3.185 2.232 1.00 89.12 157 TYR A CA 1
ATOM 1265 C C . TYR A 1 157 ? -10.024 1.876 2.476 1.00 89.12 157 TYR A C 1
ATOM 1267 O O . TYR A 1 157 ? -10.525 1.021 3.192 1.00 89.12 157 TYR A O 1
ATOM 1275 N N . LEU A 1 158 ? -8.769 1.761 2.021 1.00 93.06 158 LEU A N 1
ATOM 1276 C CA . LEU A 1 158 ? -7.939 0.576 2.300 1.00 93.06 158 LEU A CA 1
ATOM 1277 C C . LEU A 1 158 ? -7.764 0.313 3.805 1.00 93.06 158 LEU A C 1
ATOM 1279 O O . LEU A 1 158 ? -7.746 -0.836 4.240 1.00 93.06 158 LEU A O 1
ATOM 1283 N N . ARG A 1 159 ? -7.713 1.370 4.627 1.00 92.88 159 ARG A N 1
ATOM 1284 C CA . ARG A 1 159 ? -7.690 1.259 6.096 1.00 92.88 159 ARG A CA 1
ATOM 1285 C C . ARG A 1 159 ? -8.908 0.527 6.666 1.00 92.88 159 ARG A C 1
ATOM 1287 O O . ARG A 1 159 ? -8.801 -0.067 7.736 1.00 92.88 159 ARG A O 1
ATOM 1294 N N . GLU A 1 160 ? -10.065 0.586 6.013 1.00 88.50 160 GLU A N 1
ATOM 1295 C CA . GLU A 1 160 ? -11.279 -0.074 6.508 1.00 88.50 160 GLU A CA 1
ATOM 1296 C C . GLU A 1 160 ? -11.110 -1.598 6.579 1.00 88.50 160 GLU A C 1
ATOM 1298 O O . GLU A 1 160 ? -11.722 -2.221 7.442 1.00 88.50 160 GLU A O 1
ATOM 1303 N N . PHE A 1 161 ? -10.200 -2.152 5.772 1.00 86.69 161 PHE A N 1
ATOM 1304 C CA . PHE A 1 161 ? -9.920 -3.582 5.647 1.00 86.69 161 PHE A CA 1
ATOM 1305 C C . PHE A 1 161 ? -8.767 -4.077 6.516 1.00 86.69 161 PHE A C 1
ATOM 1307 O O . PHE A 1 161 ? -8.491 -5.273 6.516 1.00 86.69 161 PHE A O 1
ATOM 1314 N N . VAL A 1 162 ? -8.099 -3.190 7.254 1.00 88.12 162 VAL A N 1
ATOM 1315 C CA . VAL A 1 162 ? -7.154 -3.586 8.304 1.00 88.12 162 VAL A CA 1
ATOM 1316 C C . VAL A 1 162 ? -7.958 -4.129 9.489 1.00 88.12 162 VAL A C 1
ATOM 1318 O O . VAL A 1 162 ? -8.898 -3.464 9.930 1.00 88.12 162 VAL A O 1
ATOM 1321 N N . ASP A 1 163 ? -7.589 -5.315 9.991 1.00 67.31 163 ASP A N 1
ATOM 1322 C CA . ASP A 1 163 ? -8.314 -6.044 11.042 1.00 67.31 163 ASP A CA 1
ATOM 1323 C C . ASP A 1 163 ? -8.749 -5.132 12.192 1.00 67.31 163 ASP A C 1
ATOM 1325 O O . ASP A 1 163 ? -7.943 -4.409 12.787 1.00 67.31 163 ASP A O 1
ATOM 1329 N N . GLU A 1 164 ? -10.021 -5.234 12.578 1.00 49.69 164 GLU A N 1
ATOM 1330 C CA . GLU A 1 164 ? -10.555 -4.536 13.750 1.00 49.69 164 GLU A CA 1
ATOM 1331 C C . GLU A 1 164 ? -9.846 -4.965 15.043 1.00 49.69 164 GLU A C 1
ATOM 1333 O O . GLU A 1 164 ? -9.660 -4.140 15.935 1.00 49.69 164 GLU A O 1
ATOM 1338 N N . GLY A 1 165 ? -9.335 -6.203 15.099 1.00 46.22 165 GLY A N 1
ATOM 1339 C CA . GLY A 1 165 ? -8.512 -6.717 16.202 1.00 46.22 165 GLY A CA 1
ATOM 1340 C C . GLY A 1 165 ? -7.113 -6.092 16.309 1.00 46.22 165 GLY A C 1
ATOM 1341 O O . GLY A 1 165 ? -6.465 -6.233 17.340 1.00 46.22 165 GLY A O 1
ATOM 1342 N N . LYS A 1 166 ? -6.654 -5.359 15.281 1.00 42.22 166 LYS A N 1
ATOM 1343 C CA . LYS A 1 166 ? -5.417 -4.552 15.296 1.00 42.22 166 LYS A CA 1
ATOM 1344 C C . LYS A 1 166 ? -5.663 -3.057 15.071 1.00 42.22 166 LYS A C 1
ATOM 1346 O O . LYS A 1 166 ? -4.719 -2.266 15.119 1.00 42.22 166 LYS A O 1
ATOM 1351 N N . ARG A 1 167 ? -6.928 -2.613 14.976 1.00 40.34 167 ARG A N 1
ATOM 1352 C CA . ARG A 1 167 ? -7.286 -1.195 15.205 1.00 40.34 167 ARG A CA 1
ATOM 1353 C C . ARG A 1 167 ? -6.897 -0.724 16.620 1.00 40.34 167 ARG A C 1
ATOM 1355 O O . ARG A 1 167 ? -6.873 0.481 16.869 1.00 40.34 167 ARG A O 1
ATOM 1362 N N . LEU A 1 168 ? -6.497 -1.654 17.493 1.00 39.56 168 LEU A N 1
ATOM 1363 C CA . LEU A 1 168 ? -5.970 -1.451 18.842 1.00 39.56 168 LEU A CA 1
ATOM 1364 C C . LEU A 1 168 ? -4.489 -1.839 18.987 1.00 39.56 168 LEU A C 1
ATOM 1366 O O . LEU A 1 168 ? -4.058 -2.323 20.019 1.00 39.56 168 LEU A O 1
ATOM 1370 N N . THR A 1 169 ? -3.658 -1.562 17.985 1.00 37.59 169 THR A N 1
ATOM 1371 C CA . THR A 1 169 ? -2.305 -1.081 18.296 1.00 37.59 169 THR A CA 1
ATOM 1372 C C . THR A 1 169 ? -2.071 0.245 17.598 1.00 37.59 169 THR A C 1
ATOM 1374 O O . THR A 1 169 ? -1.017 0.514 17.022 1.00 37.59 169 THR A O 1
ATOM 1377 N N . LYS A 1 170 ? -2.995 1.192 17.809 1.00 38.97 170 LYS A N 1
ATOM 1378 C CA . LYS A 1 170 ? -2.460 2.433 18.358 1.00 38.97 170 LYS A CA 1
ATOM 1379 C C . LYS A 1 170 ? -1.662 1.957 19.572 1.00 38.97 170 LYS A C 1
ATOM 1381 O O . LYS A 1 170 ? -2.256 1.607 20.582 1.00 38.97 170 LYS A O 1
ATOM 1386 N N . LYS A 1 171 ? -0.324 1.970 19.500 1.00 39.75 171 LYS A N 1
ATOM 1387 C CA . LYS A 1 171 ? 0.390 2.545 20.638 1.00 39.75 171 LYS A CA 1
ATOM 1388 C C . LYS A 1 171 ? -0.371 3.833 20.850 1.00 39.75 171 LYS A C 1
ATOM 1390 O O . LYS A 1 171 ? -0.274 4.741 20.020 1.00 39.75 171 LYS A O 1
ATOM 1395 N N . VAL A 1 172 ? -1.300 3.816 21.805 1.00 41.72 172 VAL A N 1
ATOM 1396 C CA . VAL A 1 172 ? -1.879 5.022 22.343 1.00 41.72 172 VAL A CA 1
ATOM 1397 C C . VAL A 1 172 ? -0.625 5.822 22.587 1.00 41.72 172 VAL A C 1
ATOM 1399 O O . VAL A 1 172 ? 0.244 5.393 23.343 1.00 41.72 172 VAL A O 1
ATOM 1402 N N . LEU A 1 173 ? -0.414 6.843 21.752 1.00 40.19 173 LEU A N 1
ATOM 1403 C CA . LEU A 1 173 ? 0.576 7.855 22.030 1.00 40.19 173 LEU A CA 1
ATOM 1404 C C . LEU A 1 173 ? 0.139 8.281 23.407 1.00 40.19 173 LEU A C 1
ATOM 1406 O O . LEU A 1 173 ? -0.888 8.953 23.523 1.00 40.19 173 LEU A O 1
ATOM 1410 N N . VAL A 1 174 ? 0.815 7.740 24.419 1.00 40.28 174 VAL A N 1
ATOM 1411 C CA . VAL A 1 174 ? 0.632 8.133 25.789 1.00 40.28 174 VAL A CA 1
ATOM 1412 C C . VAL A 1 174 ? 0.898 9.614 25.670 1.00 40.28 174 VAL A C 1
ATOM 1414 O O . VAL A 1 174 ? 2.023 10.046 25.416 1.00 40.28 174 VAL A O 1
ATOM 1417 N N . ARG A 1 175 ? -0.175 10.404 25.689 1.00 41.12 175 ARG A N 1
ATOM 1418 C CA . ARG A 1 175 ? -0.080 11.837 25.872 1.00 41.12 175 ARG A CA 1
ATOM 1419 C C . ARG A 1 175 ? 0.306 12.002 27.331 1.00 41.12 175 ARG A C 1
ATOM 1421 O O . ARG A 1 175 ? -0.447 12.530 28.125 1.00 41.12 175 ARG A O 1
ATOM 1428 N N . THR A 1 176 ? 1.481 11.511 27.699 1.00 41.00 176 THR A N 1
ATOM 1429 C CA . THR A 1 176 ? 2.227 12.035 28.819 1.00 41.00 176 THR A CA 1
ATOM 1430 C C . THR A 1 176 ? 2.708 13.386 28.328 1.00 41.00 176 THR A C 1
ATOM 1432 O O . THR A 1 176 ? 3.839 13.552 27.885 1.00 41.00 176 THR A O 1
ATOM 1435 N N . SER A 1 177 ? 1.813 14.374 28.360 1.00 41.44 177 SER A N 1
ATOM 1436 C CA . SER A 1 177 ? 2.272 15.650 28.868 1.00 41.44 177 SER A CA 1
ATOM 1437 C C . SER A 1 177 ? 2.747 15.316 30.282 1.00 41.44 177 SER A C 1
ATOM 1439 O O . SER A 1 177 ? 1.992 14.778 31.088 1.00 41.44 177 SER A O 1
ATOM 1441 N N . GLU A 1 178 ? 4.018 15.547 30.590 1.00 47.19 178 GLU A N 1
ATOM 1442 C CA . GLU A 1 178 ? 4.621 15.282 31.911 1.00 47.19 178 GLU A CA 1
ATOM 1443 C C . GLU A 1 178 ? 3.954 16.084 33.060 1.00 47.19 178 GLU A C 1
ATOM 1445 O O . GLU A 1 178 ? 4.482 16.175 34.162 1.00 47.19 178 GLU A O 1
ATOM 1450 N N . LYS A 1 179 ? 2.788 16.693 32.808 1.00 51.00 179 LYS A N 1
ATOM 1451 C CA . LYS A 1 179 ? 2.044 17.604 33.675 1.00 51.00 179 LYS A CA 1
ATOM 1452 C C . LYS A 1 179 ? 0.625 17.127 34.012 1.00 51.00 179 LYS A C 1
ATOM 1454 O O . LYS A 1 179 ? -0.037 17.801 34.794 1.00 51.00 179 LYS A O 1
ATOM 1459 N N . GLU A 1 180 ? 0.146 16.004 33.470 1.00 59.59 180 GLU A N 1
ATOM 1460 C CA . GLU A 1 180 ? -1.191 15.467 33.780 1.00 59.59 180 GLU A CA 1
ATOM 1461 C C . GLU A 1 180 ? -1.111 14.188 34.631 1.00 59.59 180 GLU A C 1
ATOM 1463 O O . GLU A 1 180 ? -0.272 13.313 34.420 1.00 59.59 180 GLU A O 1
ATOM 1468 N N . GLY A 1 181 ? -1.962 14.101 35.660 1.00 80.38 181 GLY A N 1
ATOM 1469 C CA . GLY A 1 181 ? -1.960 12.993 36.617 1.00 80.38 181 GLY A CA 1
ATOM 1470 C C . GLY A 1 181 ? -2.424 11.663 36.008 1.00 80.38 181 GLY A C 1
ATOM 1471 O O . GLY A 1 181 ? -3.211 11.635 35.068 1.00 80.38 181 GLY A O 1
ATOM 1472 N N . ARG A 1 182 ? -1.995 10.540 36.604 1.00 86.06 182 ARG A N 1
ATOM 1473 C CA . ARG A 1 182 ? -2.310 9.160 36.164 1.00 86.06 182 ARG A CA 1
ATOM 1474 C C . ARG A 1 182 ? -3.804 8.914 35.904 1.00 86.06 182 ARG A C 1
ATOM 1476 O O . ARG A 1 182 ? -4.149 8.306 34.896 1.00 86.06 182 ARG A O 1
ATOM 1483 N N . ASN A 1 183 ? -4.680 9.425 36.774 1.00 88.38 183 ASN A N 1
ATOM 1484 C CA . ASN A 1 183 ? -6.136 9.316 36.610 1.00 88.38 183 ASN A CA 1
ATOM 1485 C C . ASN A 1 183 ? -6.644 10.054 35.360 1.00 88.38 183 ASN A C 1
ATOM 1487 O O . ASN A 1 183 ? -7.507 9.534 34.657 1.00 88.38 183 ASN A O 1
ATOM 1491 N N . THR A 1 184 ? -6.080 11.223 35.041 1.00 86.25 184 THR A N 1
ATOM 1492 C CA . THR A 1 184 ? -6.403 11.967 33.814 1.00 86.25 184 THR A CA 1
ATOM 1493 C C . THR A 1 184 ? -5.971 11.180 32.586 1.00 86.25 184 THR A C 1
ATOM 1495 O O . THR A 1 184 ? -6.764 11.002 31.667 1.00 86.25 184 THR A O 1
ATOM 1498 N N . THR A 1 185 ? -4.757 10.625 32.603 1.00 86.38 185 THR A N 1
ATOM 1499 C CA . THR A 1 185 ? -4.240 9.792 31.511 1.00 86.38 185 THR A CA 1
ATOM 1500 C C . THR A 1 185 ? -5.095 8.544 31.291 1.00 86.38 185 THR A C 1
ATOM 1502 O O . THR A 1 185 ? -5.413 8.221 30.146 1.00 86.38 185 THR A O 1
ATOM 1505 N N . LEU A 1 186 ? -5.504 7.855 32.365 1.00 89.62 186 LEU A N 1
ATOM 1506 C CA . LEU A 1 186 ? -6.414 6.711 32.270 1.00 89.62 186 LEU A CA 1
ATOM 1507 C C . LEU A 1 186 ? -7.750 7.133 31.653 1.00 89.62 186 LEU A C 1
ATOM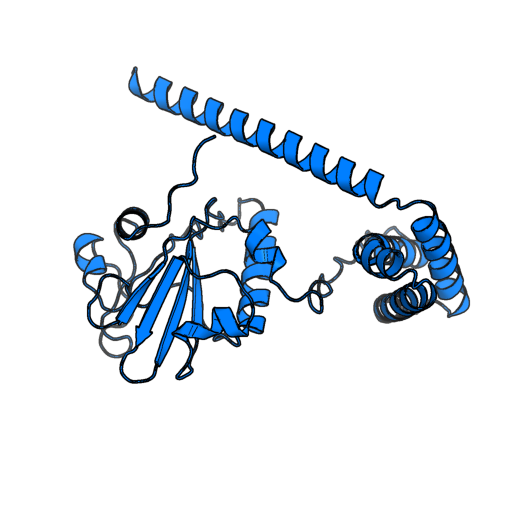 1509 O O . LEU A 1 186 ? -8.184 6.527 30.678 1.00 89.62 186 LEU A O 1
ATOM 1513 N N . PHE A 1 187 ? -8.369 8.189 32.184 1.00 90.81 187 PHE A N 1
ATOM 1514 C CA . PHE A 1 187 ? -9.662 8.679 31.712 1.00 90.81 187 PHE A CA 1
ATOM 1515 C C . PHE A 1 187 ? -9.623 9.072 30.234 1.00 90.81 187 PHE A C 1
ATOM 1517 O O . PHE A 1 187 ? -10.487 8.655 29.464 1.00 90.81 187 PHE A O 1
ATOM 1524 N N . ASP A 1 188 ? -8.612 9.835 29.815 1.00 82.19 188 ASP A N 1
ATOM 1525 C CA . ASP A 1 188 ? -8.500 10.319 28.443 1.00 82.19 188 ASP A CA 1
ATOM 1526 C C . ASP A 1 188 ? -8.285 9.188 27.442 1.00 82.19 188 ASP A C 1
ATOM 1528 O O . ASP A 1 188 ? -8.955 9.140 26.408 1.00 82.19 188 ASP A O 1
ATOM 1532 N N . ASN A 1 189 ? -7.397 8.247 27.750 1.00 81.50 189 ASN A N 1
ATOM 1533 C CA . ASN A 1 189 ? -7.153 7.118 26.861 1.00 81.50 189 ASN A CA 1
ATOM 1534 C C . ASN A 1 189 ? -8.373 6.193 26.798 1.00 81.50 189 ASN A C 1
ATOM 1536 O O . ASN A 1 189 ? -8.841 5.862 25.704 1.00 81.50 189 ASN A O 1
ATOM 1540 N N . LEU A 1 190 ? -8.949 5.866 27.956 1.00 88.94 190 LEU A N 1
ATOM 1541 C CA . LEU A 1 190 ? -10.080 4.954 28.049 1.00 88.94 190 LEU A CA 1
ATOM 1542 C C . LEU A 1 190 ? -11.354 5.538 27.419 1.00 88.94 190 LEU A C 1
ATOM 1544 O O . LEU A 1 190 ? -12.083 4.815 26.742 1.00 88.94 190 LEU A O 1
ATOM 1548 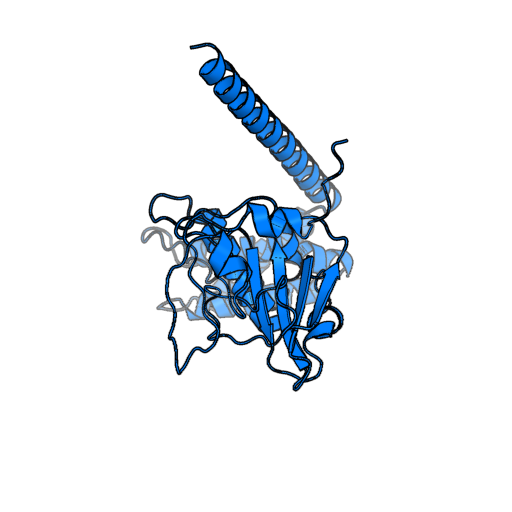N N . ARG A 1 191 ? -11.615 6.850 27.536 1.00 84.56 191 ARG A N 1
ATOM 1549 C CA . ARG A 1 191 ? -12.795 7.462 26.894 1.00 84.56 191 ARG A CA 1
ATOM 1550 C C . ARG A 1 191 ? -12.672 7.480 25.373 1.00 84.56 191 ARG A C 1
ATOM 1552 O O . ARG A 1 191 ? -13.659 7.267 24.679 1.00 84.56 191 ARG A O 1
ATOM 1559 N N . PHE A 1 192 ? -11.476 7.710 24.823 1.00 80.56 192 PHE A N 1
ATOM 1560 C CA . PHE A 1 192 ? -11.288 7.661 23.370 1.00 80.56 192 PHE A CA 1
ATOM 1561 C C . PHE A 1 192 ? -11.437 6.241 22.826 1.00 80.56 192 PHE A C 1
ATOM 1563 O O . PHE A 1 192 ? -11.993 6.073 21.738 1.00 80.56 192 PHE A O 1
ATOM 1570 N N . PHE A 1 193 ? -10.985 5.241 23.584 1.00 81.00 193 PHE A N 1
ATOM 1571 C CA . PHE A 1 193 ? -11.270 3.842 23.291 1.00 81.00 193 PHE A CA 1
ATOM 1572 C C . PHE A 1 193 ? -12.783 3.580 23.303 1.00 81.00 193 PHE A C 1
ATOM 1574 O O . PHE A 1 193 ? -13.325 3.121 22.296 1.00 81.00 193 PHE A O 1
ATOM 1581 N N . ALA A 1 194 ? -13.484 3.992 24.364 1.00 81.69 194 ALA A N 1
ATOM 1582 C CA . ALA A 1 194 ? -14.934 3.855 24.498 1.00 81.69 194 ALA A CA 1
ATOM 1583 C C . ALA A 1 194 ? -15.694 4.430 23.288 1.00 81.69 194 ALA A C 1
ATOM 1585 O O . ALA A 1 194 ? -16.546 3.757 22.709 1.00 81.69 194 ALA A O 1
ATOM 1586 N N . TYR A 1 195 ? -15.328 5.636 22.834 1.00 82.62 195 TYR A N 1
ATOM 1587 C CA . TYR A 1 195 ? -15.953 6.282 21.669 1.00 82.62 195 TYR A CA 1
ATOM 1588 C C . TYR A 1 195 ? -15.785 5.477 20.375 1.00 82.62 195 TYR A C 1
ATOM 1590 O O . TYR A 1 195 ? -16.602 5.593 19.465 1.00 82.62 195 TYR A O 1
ATOM 1598 N N . SER A 1 196 ? -14.702 4.704 20.262 1.00 75.94 196 SER A N 1
ATOM 1599 C CA . SER A 1 196 ? -14.393 3.930 19.058 1.00 75.94 196 SER A CA 1
ATOM 1600 C C . SER A 1 196 ? -15.166 2.615 18.969 1.00 75.94 196 SER A C 1
ATOM 1602 O O . SER A 1 196 ? -15.406 2.138 17.862 1.00 75.94 196 SER A O 1
ATOM 1604 N N . VAL A 1 197 ? -15.585 2.057 20.110 1.00 82.19 197 VAL A N 1
ATOM 1605 C CA . VAL A 1 197 ? -16.225 0.735 20.183 1.00 82.19 197 VAL A CA 1
ATOM 1606 C C . VAL A 1 197 ? -17.715 0.790 20.528 1.00 82.19 197 VAL A C 1
ATOM 1608 O O . VAL A 1 197 ? -18.416 -0.180 20.259 1.00 82.19 197 VAL A O 1
ATOM 1611 N N . ILE A 1 198 ? -18.228 1.904 21.070 1.00 84.81 198 ILE A N 1
ATOM 1612 C CA . ILE A 1 198 ? -19.597 1.999 21.614 1.00 84.81 198 ILE A CA 1
ATOM 1613 C C . ILE A 1 198 ? -20.691 1.493 20.661 1.00 84.81 198 ILE A C 1
ATOM 1615 O O . ILE A 1 198 ? -21.539 0.700 21.066 1.00 84.81 198 ILE A O 1
ATOM 1619 N N . PHE A 1 199 ? -20.652 1.864 19.379 1.00 80.94 199 PHE A N 1
ATOM 1620 C CA . PHE A 1 199 ? -21.710 1.493 18.433 1.00 80.94 199 PHE A CA 1
ATOM 1621 C C . PHE A 1 199 ? -21.761 -0.004 18.119 1.00 80.94 199 PHE A C 1
ATOM 1623 O O . PHE A 1 199 ? -22.827 -0.513 17.779 1.00 80.94 199 PHE A O 1
ATOM 1630 N N . LYS A 1 200 ? -20.643 -0.728 18.275 1.00 83.56 200 LYS A N 1
ATOM 1631 C CA . LYS A 1 200 ? -20.624 -2.195 18.176 1.00 83.56 200 LYS A CA 1
ATOM 1632 C C . LYS A 1 200 ? -21.539 -2.807 19.237 1.00 83.56 200 LYS A C 1
ATOM 1634 O O . LYS A 1 200 ? -22.334 -3.688 18.926 1.00 83.56 200 LYS A O 1
ATOM 1639 N N . TYR A 1 201 ? -21.436 -2.309 20.465 1.00 87.00 201 TYR A N 1
ATOM 1640 C CA . TYR A 1 201 ? -22.159 -2.835 21.616 1.00 87.00 201 TYR A CA 1
ATOM 1641 C C . TYR A 1 201 ? -23.593 -2.314 21.700 1.00 87.00 201 TYR A C 1
ATOM 1643 O O . TYR A 1 201 ? -24.497 -3.103 21.951 1.00 87.00 201 TYR A O 1
ATOM 1651 N N . GLN A 1 202 ? -23.842 -1.036 21.396 1.00 83.94 202 GLN A N 1
ATOM 1652 C CA . GLN A 1 202 ? -25.210 -0.504 21.317 1.00 83.94 202 GLN A CA 1
ATOM 1653 C C . GLN A 1 202 ? -26.042 -1.220 20.245 1.00 83.94 202 GLN A C 1
ATOM 1655 O O . GLN A 1 202 ? -27.199 -1.543 20.493 1.00 83.94 202 GLN A O 1
ATOM 1660 N N . LYS A 1 203 ? -25.454 -1.549 19.083 1.00 83.19 203 LYS A N 1
ATOM 1661 C CA . LYS A 1 203 ? -26.144 -2.311 18.028 1.00 83.19 203 LYS A CA 1
ATOM 1662 C C . LYS A 1 203 ? -26.594 -3.698 18.502 1.00 83.19 203 LYS A C 1
ATOM 1664 O O . LYS A 1 203 ? -27.643 -4.172 18.081 1.00 83.19 203 LYS A O 1
ATOM 1669 N N . ALA A 1 204 ? -25.798 -4.340 19.353 1.00 84.88 204 ALA A N 1
ATOM 1670 C CA . ALA A 1 204 ? -26.120 -5.628 19.963 1.00 84.88 204 ALA A CA 1
ATOM 1671 C C . ALA A 1 204 ? -26.922 -5.495 21.274 1.00 84.88 204 ALA A C 1
ATOM 1673 O O . ALA A 1 204 ? -27.262 -6.508 21.877 1.00 84.88 204 ALA A O 1
ATOM 1674 N N . ASN A 1 205 ? -27.206 -4.263 21.718 1.00 89.50 205 ASN A N 1
ATOM 1675 C CA . ASN A 1 205 ? -27.737 -3.937 23.042 1.00 89.50 205 ASN A CA 1
ATOM 1676 C C . ASN A 1 205 ? -26.965 -4.615 24.198 1.00 89.50 205 ASN A C 1
ATOM 1678 O O . ASN A 1 205 ? -27.546 -5.050 25.190 1.00 89.50 205 ASN A O 1
ATOM 1682 N N . ASP A 1 206 ? -25.642 -4.722 24.054 1.00 92.75 206 ASP A N 1
ATOM 1683 C CA . ASP A 1 206 ? -24.762 -5.479 24.947 1.00 92.75 206 ASP A CA 1
ATOM 1684 C C . ASP A 1 206 ? -23.936 -4.552 25.851 1.00 92.75 206 ASP A C 1
ATOM 1686 O O . ASP A 1 206 ? -22.757 -4.274 25.610 1.00 92.75 206 ASP A O 1
ATOM 1690 N N . PHE A 1 207 ? -24.574 -4.041 26.906 1.00 92.50 207 PHE A N 1
ATOM 1691 C CA . PHE A 1 207 ? -23.897 -3.186 27.885 1.00 92.50 207 PHE A CA 1
ATOM 1692 C C . PHE A 1 207 ? -22.838 -3.949 28.696 1.00 92.50 207 PHE A C 1
ATOM 1694 O O . PHE A 1 207 ? -21.781 -3.403 29.011 1.00 92.50 207 PHE A O 1
ATOM 1701 N N . CYS A 1 208 ? -23.087 -5.225 29.004 1.00 93.31 208 CYS A N 1
ATOM 1702 C CA . CYS A 1 208 ? -22.153 -6.057 29.761 1.00 93.31 208 CYS A CA 1
ATOM 1703 C C . CYS A 1 208 ? -20.854 -6.300 28.979 1.00 93.31 208 CYS A C 1
ATOM 1705 O O . CYS A 1 208 ? -19.764 -6.152 29.533 1.00 93.31 208 CYS A O 1
ATOM 1707 N N . GLY A 1 209 ? -20.948 -6.607 27.683 1.00 90.06 209 GLY A N 1
ATOM 1708 C CA . GLY A 1 209 ? -19.782 -6.745 26.814 1.00 90.06 209 GLY A CA 1
ATOM 1709 C C . GLY A 1 209 ? -19.022 -5.434 26.631 1.00 90.06 209 GLY A C 1
ATOM 1710 O O . GLY A 1 209 ? -17.792 -5.447 26.555 1.00 90.06 209 GLY A O 1
ATOM 1711 N N . PHE A 1 210 ? -19.722 -4.295 26.629 1.00 91.94 210 PHE A N 1
ATOM 1712 C CA . PHE A 1 210 ? -19.081 -2.980 26.610 1.00 91.94 210 PHE A CA 1
ATOM 1713 C C . PHE A 1 210 ? -18.276 -2.714 27.887 1.00 91.94 210 PHE A C 1
ATOM 1715 O O . PHE A 1 210 ? -17.123 -2.294 27.799 1.00 91.94 210 PHE A O 1
ATOM 1722 N N . LEU A 1 211 ? -18.843 -3.007 29.063 1.00 94.50 211 LEU A N 1
ATOM 1723 C CA . LEU A 1 211 ? -18.130 -2.901 30.338 1.00 94.50 211 LEU A CA 1
ATOM 1724 C C . LEU A 1 211 ? -16.889 -3.795 30.370 1.00 94.50 211 LEU A C 1
ATOM 1726 O O . LEU A 1 211 ? -15.806 -3.308 30.685 1.00 94.50 211 LEU A O 1
ATOM 1730 N N . SER A 1 212 ? -17.019 -5.059 29.962 1.00 90.25 212 SER A N 1
ATOM 1731 C CA . SER A 1 212 ? -15.887 -5.992 29.936 1.00 90.25 212 SER A CA 1
ATOM 1732 C C . SER A 1 212 ? -14.762 -5.517 29.006 1.00 90.25 212 SER A C 1
ATOM 1734 O O . SER A 1 212 ? -13.584 -5.636 29.340 1.00 90.25 212 SER A O 1
ATOM 1736 N N . ALA A 1 213 ? -15.101 -4.910 27.864 1.00 85.88 213 ALA A N 1
ATOM 1737 C CA . ALA A 1 213 ? -14.109 -4.328 26.963 1.00 85.88 213 ALA A CA 1
ATOM 1738 C C . ALA A 1 213 ? -13.374 -3.127 27.585 1.00 85.88 213 ALA A C 1
ATOM 1740 O O . ALA A 1 213 ? -1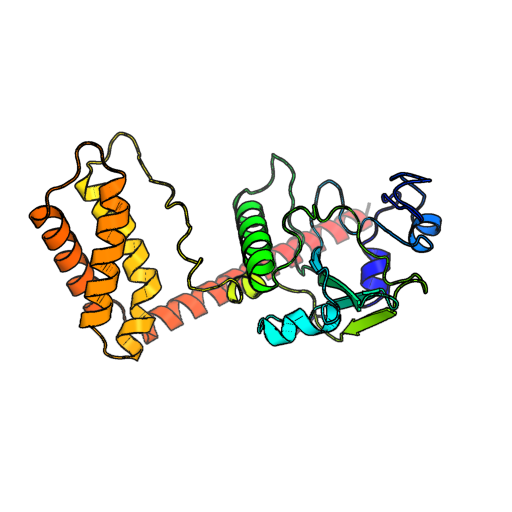2.171 -2.972 27.379 1.00 85.88 213 ALA A O 1
ATOM 1741 N N . LEU A 1 214 ? -14.076 -2.284 28.351 1.00 91.75 214 LEU A N 1
ATOM 1742 C CA . LEU A 1 214 ? -13.456 -1.166 29.068 1.00 91.75 214 LEU A CA 1
ATOM 1743 C C . LEU A 1 214 ? -12.547 -1.641 30.202 1.00 91.75 214 LEU A C 1
ATOM 1745 O O . LEU A 1 214 ? -11.493 -1.048 30.401 1.00 91.75 214 LEU A O 1
ATOM 1749 N N . GLU A 1 215 ? -12.927 -2.694 30.923 1.00 92.50 215 GLU A N 1
ATOM 1750 C CA . GLU A 1 215 ? -12.087 -3.296 31.966 1.00 92.50 215 GLU A CA 1
ATOM 1751 C C . GLU A 1 215 ? -10.767 -3.812 31.392 1.00 92.50 215 GLU A C 1
ATOM 1753 O O . GLU A 1 215 ? -9.700 -3.447 31.884 1.00 92.50 215 GLU A O 1
ATOM 1758 N N . GLN A 1 216 ? -10.833 -4.574 30.297 1.00 89.06 216 GLN A N 1
ATOM 1759 C CA . GLN A 1 216 ? -9.643 -5.101 29.627 1.00 89.06 216 GLN A CA 1
ATOM 1760 C C . GLN A 1 216 ? -8.710 -3.980 29.152 1.00 89.06 216 GLN A C 1
ATOM 1762 O O . GLN A 1 216 ? -7.506 -4.030 29.400 1.00 89.06 216 GLN A O 1
ATOM 1767 N N . GLU A 1 217 ? -9.252 -2.941 28.510 1.00 89.62 217 GLU A N 1
ATOM 1768 C CA . GLU A 1 217 ? -8.442 -1.812 28.042 1.00 89.62 217 GLU A CA 1
ATOM 1769 C C . GLU A 1 217 ? -7.858 -1.001 29.212 1.00 89.62 217 GLU A C 1
ATOM 1771 O O . GLU A 1 217 ? -6.705 -0.567 29.169 1.00 89.62 217 GLU A O 1
ATOM 1776 N N . ALA A 1 218 ? -8.624 -0.806 30.288 1.00 92.12 218 ALA A N 1
ATOM 1777 C CA . ALA A 1 218 ? -8.150 -0.094 31.467 1.00 92.12 218 ALA A CA 1
ATOM 1778 C C . ALA A 1 218 ? -6.990 -0.828 32.154 1.00 92.12 218 ALA A C 1
ATOM 1780 O O . ALA A 1 218 ? -6.035 -0.178 32.586 1.00 92.12 218 ALA A O 1
ATOM 1781 N N . ASP A 1 219 ? -7.035 -2.160 32.207 1.00 88.88 219 ASP A N 1
ATOM 1782 C CA . ASP A 1 219 ? -5.938 -2.983 32.718 1.00 88.88 219 ASP A CA 1
ATOM 1783 C C . ASP A 1 219 ? -4.684 -2.858 31.845 1.00 88.88 219 ASP A C 1
ATOM 1785 O O . ASP A 1 219 ? -3.576 -2.703 32.370 1.00 88.88 219 ASP A O 1
ATOM 1789 N N . VAL A 1 220 ? -4.844 -2.847 30.516 1.00 87.88 220 VAL A N 1
ATOM 1790 C CA . VAL A 1 220 ? -3.740 -2.606 29.572 1.00 87.88 220 VAL A CA 1
ATOM 1791 C C . VAL A 1 220 ? -3.092 -1.243 29.827 1.00 87.88 220 VAL A C 1
ATOM 1793 O O . VAL A 1 220 ? -1.874 -1.169 29.974 1.00 87.88 220 VAL A O 1
ATOM 1796 N N . ILE A 1 221 ? -3.882 -0.174 29.962 1.00 86.81 221 ILE A N 1
ATOM 1797 C CA . ILE A 1 221 ? -3.363 1.175 30.242 1.00 86.81 221 ILE A CA 1
ATOM 1798 C C . ILE A 1 221 ? -2.683 1.228 31.618 1.00 86.81 221 ILE A C 1
ATOM 1800 O O . ILE A 1 221 ? -1.606 1.809 31.764 1.00 86.81 221 ILE A O 1
ATOM 1804 N N . ASN A 1 222 ? -3.287 0.616 32.639 1.00 91.69 222 ASN A N 1
ATOM 1805 C CA . ASN A 1 222 ? -2.758 0.640 33.999 1.00 91.69 222 ASN A CA 1
ATOM 1806 C C . ASN A 1 222 ? -1.429 -0.120 34.133 1.00 91.69 222 ASN A C 1
ATOM 1808 O O . ASN A 1 222 ? -0.598 0.244 34.968 1.00 91.69 222 ASN A O 1
ATOM 1812 N N . ASN A 1 223 ? -1.193 -1.140 33.301 1.00 89.12 223 ASN A N 1
ATOM 1813 C CA . ASN A 1 223 ? 0.071 -1.878 33.279 1.00 89.12 223 ASN A CA 1
ATOM 1814 C C . ASN A 1 223 ? 1.283 -1.001 32.917 1.00 89.12 223 ASN A C 1
ATOM 1816 O O . ASN A 1 223 ? 2.394 -1.323 33.346 1.00 89.12 223 ASN A O 1
ATOM 1820 N N . GLU A 1 224 ? 1.069 0.117 32.218 1.00 85.62 224 GLU A N 1
ATOM 1821 C CA . GLU A 1 224 ? 2.110 1.082 31.842 1.00 85.62 224 GLU A CA 1
ATOM 1822 C C . GLU A 1 224 ? 2.454 2.077 32.970 1.00 85.62 224 GLU A C 1
ATOM 1824 O O . GLU A 1 224 ? 3.510 2.714 32.948 1.00 85.62 224 GLU A O 1
ATOM 1829 N N . PHE A 1 225 ? 1.598 2.226 33.989 1.00 84.81 225 PHE A N 1
ATOM 1830 C CA . PHE A 1 225 ? 1.828 3.178 35.078 1.00 84.81 225 PHE A CA 1
ATOM 1831 C C . PHE A 1 225 ? 2.812 2.657 36.132 1.00 84.81 225 PHE A C 1
ATOM 1833 O O . PHE A 1 225 ? 2.767 1.504 36.568 1.00 84.81 225 PHE A O 1
ATOM 1840 N N . LYS A 1 226 ? 3.672 3.560 36.621 1.00 84.88 226 LYS A N 1
ATOM 1841 C CA . LYS A 1 226 ? 4.617 3.307 37.719 1.00 84.88 226 LYS A CA 1
ATOM 1842 C C . LYS A 1 226 ? 4.533 4.442 38.757 1.00 84.88 226 LYS A C 1
ATOM 1844 O O . LYS A 1 226 ? 5.010 5.535 38.462 1.00 84.88 226 LYS A O 1
ATOM 1849 N N . PRO A 1 227 ? 3.950 4.224 39.954 1.00 84.31 227 PRO A N 1
ATOM 1850 C CA . PRO A 1 227 ? 3.212 3.034 40.390 1.00 84.31 227 PRO A CA 1
ATOM 1851 C C . PRO A 1 227 ? 1.816 2.943 39.751 1.00 84.31 227 PRO A C 1
ATOM 1853 O O . PRO A 1 227 ? 1.210 3.966 39.406 1.00 84.31 227 PRO A O 1
ATOM 1856 N N . ARG A 1 228 ? 1.306 1.712 39.641 1.00 89.69 228 ARG A N 1
ATOM 1857 C CA . ARG A 1 228 ? -0.039 1.407 39.129 1.00 89.69 228 ARG A CA 1
ATOM 1858 C C . ARG A 1 228 ? -1.129 2.089 39.962 1.00 89.69 228 ARG A C 1
ATOM 1860 O O . ARG A 1 228 ? -0.939 2.344 41.153 1.00 89.69 228 ARG A O 1
ATOM 1867 N N . LEU A 1 229 ? -2.259 2.383 39.327 1.00 90.06 229 LEU A N 1
ATOM 1868 C CA . LEU A 1 229 ? -3.481 2.808 40.007 1.00 90.06 229 LEU A CA 1
ATOM 1869 C C . LEU A 1 229 ? -4.121 1.620 40.721 1.00 90.06 229 LEU A C 1
ATOM 1871 O O . LEU A 1 229 ? -3.942 0.461 40.326 1.00 90.06 229 LEU A O 1
ATOM 1875 N N . ASN A 1 230 ? -4.863 1.914 41.786 1.00 93.06 230 ASN A N 1
ATOM 1876 C CA . ASN A 1 230 ? -5.582 0.880 42.511 1.00 93.06 230 ASN A CA 1
ATOM 1877 C C . ASN A 1 230 ? -6.868 0.481 41.763 1.00 93.06 230 ASN A C 1
ATOM 1879 O O . ASN A 1 230 ? -7.418 1.237 40.964 1.00 93.06 230 ASN A O 1
ATOM 1883 N N . HIS A 1 231 ? -7.380 -0.713 42.058 1.00 91.19 231 HIS A N 1
ATOM 1884 C CA . HIS A 1 231 ? -8.560 -1.246 41.378 1.00 91.19 231 HIS A CA 1
ATOM 1885 C C . HIS A 1 231 ? -9.811 -0.360 41.543 1.00 91.19 231 HIS A C 1
ATOM 1887 O O . HIS A 1 231 ? -10.604 -0.232 40.615 1.00 91.19 231 HIS A O 1
ATOM 1893 N N . LYS A 1 232 ? -9.978 0.305 42.697 1.00 92.56 232 LYS A N 1
ATOM 1894 C CA . LYS A 1 232 ? -11.135 1.181 42.949 1.00 92.56 232 LYS A CA 1
ATOM 1895 C C . LYS A 1 232 ? -11.117 2.431 42.067 1.00 92.56 232 LYS A C 1
ATOM 1897 O O . LYS A 1 232 ? -12.170 2.831 41.583 1.00 92.56 232 LYS A O 1
ATOM 1902 N N . GLU A 1 233 ? -9.947 3.032 41.857 1.00 88.44 233 GLU A N 1
ATOM 1903 C CA . GLU A 1 233 ? -9.768 4.187 40.966 1.00 88.44 233 GLU A CA 1
ATOM 1904 C C . GLU A 1 233 ? -10.148 3.818 39.532 1.00 88.44 233 GLU A C 1
ATOM 1906 O O . GLU A 1 233 ? -10.948 4.510 38.906 1.00 88.44 233 GLU A O 1
ATOM 1911 N N . ILE A 1 234 ? -9.652 2.673 39.058 1.00 93.94 234 ILE A N 1
ATOM 1912 C CA . ILE A 1 234 ? -9.925 2.162 37.711 1.00 93.94 234 ILE A CA 1
ATOM 1913 C C . ILE A 1 234 ? -11.424 1.928 37.511 1.00 93.94 234 ILE A C 1
ATOM 1915 O O . ILE A 1 234 ? -12.007 2.435 36.555 1.00 93.94 234 ILE A O 1
ATOM 1919 N N . GLN A 1 235 ? -12.065 1.226 38.446 1.00 94.81 235 GLN A N 1
ATOM 1920 C CA . GLN A 1 235 ? -13.501 0.946 38.399 1.00 94.81 235 GLN A CA 1
ATOM 1921 C C . GLN A 1 235 ? -14.346 2.226 38.418 1.00 94.81 235 GLN A C 1
ATOM 1923 O O . GLN A 1 235 ? -15.342 2.328 37.702 1.00 94.81 235 GLN A O 1
ATOM 1928 N N . HIS A 1 236 ? -13.928 3.248 39.171 1.00 94.06 236 HIS A N 1
ATOM 1929 C CA . HIS A 1 236 ? -14.607 4.542 39.166 1.00 94.06 236 HIS A CA 1
ATOM 1930 C C . HIS A 1 236 ? -14.511 5.236 37.797 1.00 94.06 236 HIS A C 1
ATOM 1932 O O . HIS A 1 236 ? -15.505 5.768 37.296 1.00 94.06 236 HIS A O 1
ATOM 1938 N N . THR A 1 237 ? -13.336 5.198 37.164 1.00 94.25 237 THR A N 1
ATOM 1939 C CA . THR A 1 237 ? -13.125 5.735 35.814 1.00 94.25 237 THR A CA 1
ATOM 1940 C C . THR A 1 237 ? -13.946 4.980 34.766 1.00 94.25 237 THR A C 1
ATOM 1942 O O . THR A 1 237 ? -14.622 5.618 33.957 1.00 94.25 237 THR A O 1
ATOM 1945 N N . ILE A 1 238 ? -13.948 3.644 34.810 1.00 95.75 238 ILE A N 1
ATOM 1946 C CA . ILE A 1 238 ? -14.745 2.792 33.914 1.00 95.75 238 ILE A CA 1
ATOM 1947 C C . ILE A 1 238 ? -16.231 3.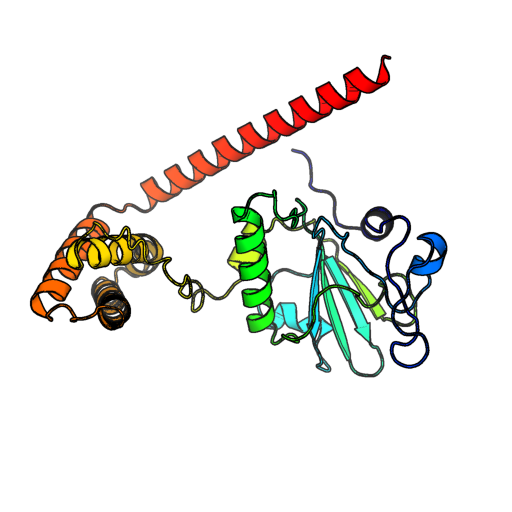109 34.057 1.00 95.75 238 ILE A C 1
ATOM 1949 O O . ILE A 1 238 ? -16.908 3.330 33.054 1.00 95.75 238 ILE A O 1
ATOM 1953 N N . LYS A 1 239 ? -16.743 3.185 35.290 1.00 94.50 239 LYS A N 1
ATOM 1954 C CA . LYS A 1 239 ? -18.150 3.501 35.552 1.00 94.50 239 LYS A CA 1
ATOM 1955 C C . LYS A 1 239 ? -18.540 4.867 34.982 1.00 94.50 239 LYS A C 1
ATOM 1957 O O . LYS A 1 239 ? -19.509 4.966 34.240 1.00 94.50 239 LYS A O 1
ATOM 1962 N N . SER A 1 240 ? -17.739 5.897 35.258 1.00 93.88 240 SER A N 1
ATOM 1963 C CA . SER A 1 240 ? -17.979 7.257 34.759 1.00 93.88 240 SER A CA 1
ATOM 1964 C C . SER A 1 240 ? -18.040 7.313 33.227 1.00 93.88 240 SER A C 1
ATOM 1966 O O . SER A 1 240 ? -18.965 7.889 32.650 1.00 93.88 240 SER A O 1
ATOM 1968 N N . ILE A 1 241 ? -17.087 6.663 32.551 1.00 94.06 241 ILE A N 1
ATOM 1969 C CA . ILE A 1 241 ? -17.035 6.635 31.086 1.00 94.06 241 ILE A CA 1
ATOM 1970 C C . ILE A 1 241 ? -18.179 5.802 30.514 1.00 94.06 241 ILE A C 1
ATOM 1972 O O . ILE A 1 241 ? -18.845 6.255 29.587 1.00 94.06 241 ILE A O 1
ATOM 1976 N N . SER A 1 242 ? -18.414 4.602 31.042 1.00 94.25 242 SER A N 1
ATOM 1977 C CA . SER A 1 242 ? -19.426 3.684 30.511 1.00 94.25 242 SER A CA 1
ATOM 1978 C C . SER A 1 242 ? -20.830 4.276 30.587 1.00 94.25 242 SER A C 1
ATOM 1980 O O . SER A 1 242 ? -21.521 4.310 29.571 1.00 94.25 242 SER A O 1
ATOM 1982 N N . GLU A 1 243 ? -21.223 4.821 31.742 1.00 93.00 243 GLU A N 1
ATOM 1983 C CA . GLU A 1 243 ? -22.529 5.457 31.931 1.00 93.00 243 GLU A CA 1
ATOM 1984 C C . GLU A 1 243 ? -22.694 6.677 31.021 1.00 93.00 243 GLU A C 1
ATOM 1986 O O . GLU A 1 243 ? -23.727 6.835 30.368 1.00 93.00 243 GLU A O 1
ATOM 1991 N N . TRP A 1 244 ? -21.681 7.544 30.937 1.00 93.44 244 TRP A N 1
ATOM 1992 C CA . TRP A 1 244 ? -21.783 8.740 30.109 1.00 93.44 244 TRP A CA 1
ATOM 1993 C C . TRP A 1 244 ? -21.835 8.395 28.619 1.00 93.44 244 TRP A C 1
ATOM 1995 O O . TRP A 1 244 ? -22.710 8.884 27.907 1.00 93.44 244 TRP A O 1
ATOM 2005 N N . VAL A 1 245 ? -20.935 7.530 28.143 1.00 90.00 245 VAL A N 1
ATOM 2006 C CA . VAL A 1 245 ? -20.837 7.164 26.724 1.00 90.00 245 VAL A CA 1
ATOM 2007 C C . VAL A 1 245 ? -22.082 6.418 26.266 1.00 90.00 245 VAL A C 1
ATOM 2009 O O . VAL A 1 245 ? -22.628 6.767 25.223 1.00 90.00 245 VAL A O 1
ATOM 2012 N N . TRP A 1 246 ? -22.574 5.461 27.055 1.00 90.62 246 TRP A N 1
ATOM 2013 C CA . TRP A 1 246 ? -23.751 4.673 26.691 1.00 90.62 246 TRP A CA 1
ATOM 2014 C C . TRP A 1 246 ? -25.012 5.524 26.533 1.00 90.62 246 TRP A C 1
ATOM 2016 O O . TRP A 1 246 ? -25.807 5.276 25.632 1.00 90.62 246 TRP A O 1
ATOM 2026 N N . ASN A 1 247 ? -25.166 6.549 27.375 1.00 87.00 247 ASN A N 1
ATOM 2027 C CA . ASN A 1 247 ? -26.347 7.411 27.375 1.00 87.00 247 ASN A CA 1
ATOM 2028 C C . ASN A 1 247 ? -26.220 8.642 26.462 1.00 87.00 247 ASN A C 1
ATOM 2030 O O . ASN A 1 247 ? -27.235 9.223 26.082 1.00 87.00 247 ASN A O 1
ATOM 2034 N N . LYS A 1 248 ? -24.999 9.103 26.153 1.00 83.31 248 LYS A N 1
ATOM 2035 C CA . LYS A 1 248 ? -24.776 10.316 25.341 1.00 83.31 248 LYS A CA 1
ATOM 2036 C C . LYS A 1 248 ? -24.461 10.050 23.882 1.00 83.31 248 LYS A C 1
ATOM 2038 O O . LYS A 1 248 ? -24.710 10.937 23.067 1.00 83.31 248 LYS A O 1
ATOM 2043 N N . PHE A 1 249 ? -23.888 8.898 23.545 1.00 75.75 249 PHE A N 1
ATOM 2044 C CA . PHE A 1 249 ? -23.612 8.574 22.152 1.00 75.75 249 PHE A CA 1
ATOM 2045 C C . PHE A 1 249 ? -24.871 8.020 21.513 1.00 75.75 249 PHE A C 1
ATOM 2047 O O . PHE A 1 249 ? -25.323 6.929 21.843 1.00 75.75 249 PHE A O 1
ATOM 2054 N N . ASP A 1 250 ? -25.402 8.798 20.582 1.00 74.50 250 ASP A N 1
ATOM 2055 C CA . ASP A 1 250 ? -26.478 8.397 19.697 1.00 74.50 250 ASP A CA 1
ATOM 2056 C C . ASP A 1 250 ? -25.909 8.123 18.298 1.00 74.50 250 ASP A C 1
ATOM 2058 O O . ASP A 1 250 ? -25.086 8.884 17.767 1.00 74.50 250 ASP A O 1
ATOM 2062 N N . TYR A 1 251 ? -26.325 7.001 17.718 1.00 67.75 251 TYR A N 1
ATOM 2063 C CA . TYR A 1 251 ? -25.849 6.548 16.418 1.00 67.75 251 TYR A CA 1
ATOM 2064 C C . TYR A 1 251 ? -26.276 7.502 15.300 1.00 67.75 251 TYR A C 1
ATOM 2066 O O . TYR A 1 251 ? -25.468 7.800 14.415 1.00 67.75 251 TYR A O 1
ATOM 2074 N N . GLU A 1 252 ? -27.508 8.014 15.349 1.00 69.88 252 GLU A N 1
ATOM 2075 C CA . GLU A 1 252 ? -28.037 8.924 14.327 1.00 69.88 252 GLU A CA 1
ATOM 2076 C C . GLU A 1 252 ? -27.247 10.236 14.324 1.00 69.88 252 GLU A C 1
ATOM 2078 O O . GLU A 1 252 ? -26.674 10.627 13.302 1.00 69.88 252 GLU A O 1
ATOM 2083 N N . THR A 1 253 ? -27.066 10.825 15.507 1.00 68.06 253 THR A N 1
ATOM 2084 C CA . THR A 1 253 ? -26.252 12.027 15.714 1.00 68.06 253 THR A CA 1
ATOM 2085 C C . THR A 1 253 ? -24.806 11.833 15.238 1.00 68.06 253 THR A C 1
ATOM 2087 O O . THR A 1 253 ? -24.232 12.707 14.580 1.00 68.06 253 THR A O 1
ATOM 2090 N N . PHE A 1 254 ? -24.180 10.684 15.522 1.00 65.12 254 PHE A N 1
ATOM 2091 C CA . PHE A 1 254 ? -22.816 10.408 15.060 1.00 65.12 254 PHE A CA 1
ATOM 2092 C C . PHE A 1 254 ? -22.736 10.228 13.542 1.00 65.12 254 PHE A C 1
ATOM 2094 O O . PHE A 1 254 ? -21.816 10.759 12.912 1.00 65.12 254 PHE A O 1
ATOM 2101 N N . SER A 1 255 ? -23.698 9.521 12.946 1.00 63.41 255 SER A N 1
ATOM 2102 C CA . SER A 1 255 ? -23.823 9.361 11.495 1.00 63.41 255 SER A CA 1
ATOM 2103 C C . SER A 1 255 ? -23.927 10.720 10.800 1.00 63.41 255 SER A C 1
ATOM 2105 O O . SER A 1 255 ? -23.193 10.986 9.844 1.00 63.41 255 SER A O 1
ATOM 2107 N N . ASP A 1 256 ? -24.730 11.639 11.333 1.00 67.06 256 ASP A N 1
ATOM 2108 C CA . ASP A 1 256 ? -24.885 12.984 10.777 1.00 67.06 256 ASP A CA 1
ATOM 2109 C C . ASP A 1 256 ? -23.625 13.842 10.932 1.00 67.06 256 ASP A C 1
ATOM 2111 O O . ASP A 1 256 ? -23.216 14.526 9.986 1.00 67.06 256 ASP A O 1
ATOM 2115 N N . ILE A 1 257 ? -22.916 13.731 12.061 1.00 64.81 257 ILE A N 1
ATOM 2116 C CA . ILE A 1 257 ? -21.593 14.352 12.231 1.00 64.81 257 ILE A CA 1
ATOM 2117 C C . ILE A 1 257 ? -20.599 13.809 11.190 1.00 64.81 257 ILE A C 1
ATOM 2119 O O . ILE A 1 257 ? -19.811 14.582 10.629 1.00 64.81 257 ILE A O 1
ATOM 2123 N N . GLN A 1 258 ? -20.613 12.503 10.900 1.00 56.62 258 GLN A N 1
ATOM 2124 C CA . GLN A 1 258 ? -19.749 11.907 9.874 1.00 56.62 258 GLN A CA 1
ATOM 2125 C C . GLN A 1 258 ? -20.124 12.385 8.467 1.00 56.62 258 GLN A C 1
ATOM 2127 O O . GLN A 1 258 ? -19.230 12.793 7.719 1.00 56.62 258 GLN A O 1
ATOM 2132 N N . LYS A 1 259 ? -21.418 12.429 8.119 1.00 62.84 259 LYS A N 1
ATOM 2133 C CA . LYS A 1 259 ? -21.906 12.985 6.843 1.00 62.84 259 LYS A CA 1
ATOM 2134 C C . LYS A 1 259 ? -21.460 14.440 6.667 1.00 62.84 259 LYS A C 1
ATOM 2136 O O . LYS A 1 259 ? -20.870 14.778 5.639 1.00 62.84 259 LYS A O 1
ATOM 2141 N N . ALA A 1 260 ? -21.643 15.282 7.687 1.00 64.44 260 ALA A N 1
ATOM 2142 C CA . ALA A 1 260 ? -21.252 16.693 7.659 1.00 64.44 260 ALA A CA 1
ATOM 2143 C C . ALA A 1 260 ? -19.730 16.884 7.507 1.00 64.44 260 ALA A C 1
ATOM 2145 O O . ALA A 1 260 ? -19.270 17.753 6.758 1.00 64.44 260 ALA A O 1
ATOM 2146 N N . ARG A 1 261 ? -18.921 16.050 8.176 1.00 64.62 261 ARG A N 1
ATOM 2147 C CA . ARG A 1 261 ? -17.455 16.046 8.018 1.00 64.62 261 ARG A CA 1
ATOM 2148 C C . ARG A 1 261 ? -17.031 15.630 6.612 1.00 64.62 261 ARG A C 1
ATOM 2150 O O . ARG A 1 261 ? -16.132 16.256 6.048 1.00 64.62 261 ARG A O 1
ATOM 2157 N N . ARG A 1 262 ? -17.676 14.605 6.045 1.00 57.47 262 ARG A N 1
ATOM 2158 C CA . ARG A 1 262 ? -17.420 14.130 4.677 1.00 57.47 262 ARG A CA 1
ATOM 2159 C C . ARG A 1 262 ? -17.723 15.235 3.666 1.00 57.47 262 ARG A C 1
ATOM 2161 O O . ARG A 1 262 ? -16.852 15.561 2.866 1.00 57.47 262 ARG A O 1
ATOM 2168 N N . ALA A 1 263 ? -18.876 15.894 3.798 1.00 56.22 263 ALA A N 1
ATOM 2169 C CA . ALA A 1 263 ? -19.276 17.017 2.953 1.00 56.22 263 ALA A CA 1
ATOM 2170 C C . ALA A 1 263 ? -18.265 18.179 2.995 1.00 56.22 263 ALA A C 1
ATOM 2172 O O . ALA A 1 263 ? -17.777 18.602 1.949 1.00 56.22 263 ALA A O 1
ATOM 2173 N N . LYS A 1 264 ? -17.854 18.637 4.190 1.00 61.59 264 LYS A N 1
ATOM 2174 C CA . LYS A 1 264 ? -16.842 19.706 4.332 1.00 61.59 264 LYS A CA 1
ATOM 2175 C C . LYS A 1 264 ? -15.501 19.348 3.688 1.00 61.59 264 LYS A C 1
ATOM 2177 O O . LYS A 1 264 ? -14.841 20.212 3.111 1.00 61.59 264 LYS A O 1
ATOM 2182 N N . ARG A 1 265 ? -15.082 18.083 3.789 1.00 52.59 265 ARG A N 1
ATOM 2183 C CA . ARG A 1 265 ? -13.821 17.605 3.210 1.00 52.59 265 ARG A CA 1
ATOM 2184 C C . ARG A 1 265 ? -13.885 17.559 1.682 1.00 52.59 265 ARG A C 1
ATOM 2186 O O . ARG A 1 265 ? -12.938 18.005 1.046 1.00 52.59 265 ARG A O 1
ATOM 2193 N N . THR A 1 266 ? -15.007 17.120 1.111 1.00 60.41 266 THR A N 1
ATOM 2194 C CA . THR A 1 266 ? -15.255 17.167 -0.338 1.00 60.41 266 THR A CA 1
ATOM 2195 C C . THR A 1 266 ? -15.239 18.600 -0.872 1.00 60.41 266 THR A C 1
ATOM 2197 O O . THR A 1 266 ? -14.604 18.855 -1.891 1.00 60.41 266 THR A O 1
ATOM 2200 N N . THR A 1 267 ? -15.866 19.554 -0.173 1.00 62.34 267 THR A N 1
ATOM 2201 C CA . THR A 1 267 ? -15.849 20.973 -0.572 1.00 62.34 267 THR A CA 1
ATOM 2202 C C . THR A 1 267 ? -14.438 21.556 -0.540 1.00 62.34 267 THR A C 1
ATOM 2204 O O . THR A 1 267 ? -14.017 22.198 -1.497 1.00 62.34 267 THR A O 1
ATOM 2207 N N . LYS A 1 268 ? -13.670 21.283 0.524 1.00 53.75 268 LYS A N 1
ATOM 2208 C CA . LYS A 1 268 ? -12.281 21.752 0.637 1.00 53.75 268 LYS A CA 1
ATOM 2209 C C . LYS A 1 268 ? -11.380 21.171 -0.458 1.00 53.75 268 LYS A C 1
ATOM 2211 O O . LYS A 1 268 ? -10.515 21.873 -0.964 1.00 53.75 268 LYS A O 1
ATOM 2216 N N . GLN A 1 269 ? -11.583 19.906 -0.821 1.00 55.81 269 GLN A N 1
ATOM 2217 C CA . GLN A 1 269 ? -10.787 19.239 -1.850 1.00 55.81 269 GLN A CA 1
ATOM 2218 C C . GLN A 1 269 ? -11.086 19.788 -3.250 1.00 55.81 269 GLN A C 1
ATOM 2220 O O . GLN A 1 269 ? -10.148 20.059 -3.989 1.00 55.81 269 GLN A O 1
ATOM 2225 N N . LYS A 1 270 ? -12.360 20.075 -3.557 1.00 61.88 270 LYS A N 1
ATOM 2226 C CA . LYS A 1 270 ? -12.745 20.787 -4.786 1.00 61.88 270 LYS A CA 1
ATOM 2227 C C . LYS A 1 270 ? -12.136 22.187 -4.872 1.00 61.88 270 LYS A C 1
ATOM 2229 O O . LYS A 1 270 ? -11.695 22.577 -5.942 1.00 61.88 270 LYS A O 1
ATOM 2234 N N . GLN A 1 271 ? -12.094 22.931 -3.765 1.00 62.47 271 GLN A N 1
ATOM 2235 C CA . GLN A 1 271 ? -11.491 24.267 -3.760 1.00 62.47 271 GLN A CA 1
ATOM 2236 C C . GLN A 1 271 ? -9.986 24.211 -4.052 1.00 62.47 271 GLN A C 1
ATOM 2238 O O . GLN A 1 271 ? -9.499 24.976 -4.870 1.00 62.47 271 GLN A O 1
ATOM 2243 N N . ILE A 1 272 ? -9.267 23.261 -3.446 1.00 68.50 272 ILE A N 1
ATOM 2244 C CA . ILE A 1 272 ? -7.833 23.054 -3.706 1.00 68.50 272 ILE A CA 1
ATOM 2245 C C . ILE A 1 272 ? -7.583 22.685 -5.175 1.00 68.50 272 ILE A C 1
ATOM 2247 O O . ILE A 1 272 ? -6.623 23.154 -5.773 1.00 68.50 272 ILE A O 1
ATOM 2251 N N . GLU A 1 273 ? -8.443 21.851 -5.757 1.00 62.88 273 GLU A N 1
ATOM 2252 C CA . GLU A 1 273 ? -8.347 21.439 -7.160 1.00 62.88 273 GLU A CA 1
ATOM 2253 C C . GLU A 1 273 ? -8.591 22.617 -8.120 1.00 62.88 273 GLU A C 1
ATOM 2255 O O . GLU A 1 273 ? -7.856 22.778 -9.091 1.00 62.88 273 GLU A O 1
ATOM 2260 N N . ILE A 1 274 ? -9.555 23.491 -7.804 1.00 71.12 274 ILE A N 1
ATOM 2261 C CA . ILE A 1 274 ? -9.815 24.738 -8.541 1.00 71.12 274 ILE A CA 1
ATOM 2262 C C . ILE A 1 274 ? -8.631 25.709 -8.432 1.00 71.12 274 ILE A C 1
ATOM 2264 O O . ILE A 1 274 ? -8.217 26.269 -9.445 1.00 71.12 274 ILE A O 1
ATOM 2268 N N . ASP A 1 275 ? -8.064 25.883 -7.237 1.00 71.56 275 ASP A N 1
ATOM 2269 C CA . ASP A 1 275 ? -6.932 26.792 -7.006 1.00 71.56 275 ASP A CA 1
ATOM 2270 C C . ASP A 1 275 ? -5.648 26.303 -7.708 1.00 71.56 275 ASP A C 1
ATOM 2272 O O . ASP A 1 275 ? -4.863 27.100 -8.217 1.00 71.56 275 ASP A O 1
ATOM 2276 N N . LEU A 1 276 ? -5.438 24.985 -7.788 1.00 69.75 276 LEU A N 1
ATOM 2277 C CA . LEU A 1 276 ? -4.323 24.393 -8.537 1.00 69.75 276 LEU A CA 1
ATOM 2278 C C . LEU A 1 276 ? -4.511 24.529 -10.055 1.00 69.75 276 LEU A C 1
ATOM 2280 O O . LEU A 1 276 ? -3.546 24.790 -10.771 1.00 69.75 276 LEU A O 1
ATOM 2284 N N . LEU A 1 277 ? -5.744 24.371 -10.550 1.00 66.25 277 LEU A N 1
ATOM 2285 C CA . LEU A 1 277 ? -6.073 24.554 -11.966 1.00 66.25 277 LEU A CA 1
ATOM 2286 C C . LEU A 1 277 ? -5.918 26.014 -12.405 1.00 66.25 277 LEU A C 1
ATOM 2288 O O . LEU A 1 277 ? -5.385 26.264 -13.484 1.00 66.25 277 LEU A O 1
ATOM 2292 N N . SER A 1 278 ? -6.337 26.973 -11.577 1.00 67.94 278 SER A N 1
ATOM 2293 C CA . SER A 1 278 ? -6.170 28.399 -11.876 1.00 67.94 278 SER A CA 1
ATOM 2294 C C . SER A 1 278 ? -4.694 28.804 -11.888 1.00 67.94 278 SER A C 1
ATOM 2296 O O . SER A 1 278 ? -4.266 29.486 -12.815 1.00 67.94 278 SER A O 1
ATOM 2298 N N . GLN A 1 279 ? -3.883 28.306 -10.947 1.00 69.12 279 GLN A N 1
ATOM 2299 C CA . GLN A 1 279 ? -2.430 28.511 -10.964 1.00 69.12 279 GLN A CA 1
ATOM 2300 C C . GLN A 1 279 ? -1.759 27.895 -12.198 1.00 69.12 279 GLN A C 1
ATOM 2302 O O . GLN A 1 279 ? -0.894 28.526 -12.795 1.00 69.12 279 GLN A O 1
ATOM 2307 N N . ALA A 1 280 ? -2.164 26.693 -12.613 1.00 57.62 280 ALA A N 1
ATOM 2308 C CA . ALA A 1 280 ? -1.600 26.038 -13.793 1.00 57.62 280 ALA A CA 1
ATOM 2309 C C . ALA A 1 280 ? -1.955 26.753 -15.109 1.00 57.62 280 ALA A C 1
ATOM 2311 O O . ALA A 1 280 ? -1.164 26.730 -16.048 1.00 57.62 280 ALA A O 1
ATOM 2312 N N . LEU A 1 281 ? -3.129 27.388 -15.188 1.00 64.69 281 LEU A N 1
ATOM 2313 C CA . LEU A 1 281 ? -3.552 28.161 -16.360 1.00 64.69 281 LEU A CA 1
ATOM 2314 C C . LEU A 1 281 ? -2.823 29.508 -16.461 1.00 64.69 281 LEU A C 1
ATOM 2316 O O . LEU A 1 281 ? -2.413 29.874 -17.555 1.00 64.69 281 LEU A O 1
ATOM 2320 N N . MET A 1 282 ? -2.577 30.185 -15.335 1.00 64.19 282 MET A N 1
ATOM 2321 C CA . MET A 1 282 ? -1.836 31.458 -15.293 1.00 64.19 282 MET A CA 1
ATOM 2322 C C . MET A 1 282 ? -0.356 31.315 -15.699 1.00 64.19 282 MET A C 1
ATOM 2324 O O . MET A 1 282 ? 0.245 32.275 -16.155 1.00 64.19 282 MET A O 1
ATOM 2328 N N . ILE A 1 283 ? 0.235 30.121 -15.565 1.00 52.50 283 ILE A N 1
ATOM 2329 C CA . ILE A 1 283 ? 1.627 29.837 -15.971 1.00 52.50 283 ILE A CA 1
ATOM 2330 C C . ILE A 1 283 ? 1.759 29.637 -17.495 1.00 52.50 283 ILE A C 1
ATOM 2332 O O . ILE A 1 283 ? 2.859 29.716 -18.027 1.00 52.50 283 ILE A O 1
ATOM 2336 N N . ASN A 1 284 ? 0.659 29.381 -18.210 1.00 48.66 284 ASN A N 1
ATOM 2337 C CA . ASN A 1 284 ? 0.675 29.160 -19.663 1.00 48.66 284 ASN A CA 1
ATOM 2338 C C . ASN A 1 284 ? 0.376 30.432 -20.483 1.00 48.66 284 ASN A C 1
ATOM 2340 O O . ASN A 1 284 ? 0.281 30.340 -21.707 1.00 48.66 284 ASN A O 1
ATOM 2344 N N . GLU A 1 285 ? 0.188 31.585 -19.831 1.00 48.44 285 GLU A N 1
ATOM 2345 C CA . GLU A 1 285 ? -0.071 32.884 -20.480 1.00 48.44 285 GLU A CA 1
ATOM 2346 C C . GLU A 1 285 ? 1.134 33.854 -20.436 1.00 48.44 285 GLU A C 1
ATOM 2348 O O . GLU A 1 285 ? 1.033 34.953 -20.982 1.00 48.44 285 GLU A O 1
ATOM 2353 N N . GLU A 1 286 ? 2.276 33.448 -19.862 1.00 41.72 286 GLU A N 1
ATOM 2354 C CA . GLU A 1 286 ? 3.579 34.151 -19.933 1.00 41.72 286 GLU A CA 1
ATOM 2355 C C . GLU A 1 286 ? 4.556 33.447 -20.889 1.00 41.72 286 GLU A C 1
ATOM 2357 O O . GLU A 1 286 ? 5.278 34.165 -21.621 1.00 41.72 286 GLU A O 1
#

pLDDT: mean 84.1, std 16.14, range [36.88, 98.5]

Foldseek 3Di:
DPDFAQCDPVNQLVQADQWWWAAQDCVVPNIDTDGSVVRLQHQKTFRHDPFWDQKDKFKFQALCLQCLCVVLVADQAQKKWAQPPGGIIIGMAGAPDIDTPDPPDDVPSVVLLVLLNVQVCVSSVTDPPDPSGMHRNLSYPSTDMDGDRDGHDHSVRSSVSRDPVVVPPPPVPQPPPVPDDLLVSLLVVLLVVLLVCVVVCVVVVNLVVSLVVSVVVSVVSQVPDVVGDDPVSSVVSSVVSSVCSNVPDDPVVVVVVVVVVVVVVVVVVVVVVVVVVVVVVVVVVD

Secondary structure (DSSP, 8-state):
--PPPBP-HHHHHHHS-SS-EEES-TTTT-SEE--HHHHTTSSEEE-S-SSEEEEEEEEE-STTGGGHHHHTT-PPPSEEEE-TTT--EEEEEEEEEEEE-STTS-HHHHHHHHHHHHHHHHHHT--TT--SSEEE-TTSTTSEEEE---BPBPHHHHGGGS-GGGTT---------TTS-HHHHHHHHHHHHHHHHHHHHHHTT-HHHHHHHHHHHHHHHHHT-SSPPPHHHHHHHHHHHHHHHHHH--HHHHHHHHHHHHHHHHHHHHHHHHHHHHHHHHTT--

InterPro domains:
  IPR004322 Plasmid replicase, bacterial [PF03090] (35-160)
  IPR014820 Primase, C-terminal 1 [PF08708] (175-247)

Radius of gyration: 23.62 Å; chains: 1; bounding box: 52×56×65 Å

Sequence (286 aa):
MILQKEYSRSDFINQIISKPFCTDDFNRDGIYRATKRQALTKIYIEHNNDSFINSIVFDIDTETAAIAWQDANIPMPNFITQNPTNGHAHLFYALNSPVCITDNASKKPQVLLKGVVEGLTARLNADSCYTGKITKNPLNSHWRTFWNNTERYELNYLREFVDEGKRLTKKVLVRTSEKEGRNTTLFDNLRFFAYSVIFKYQKANDFCGFLSALEQEADVINNEFKPRLNHKEIQHTIKSISEWVWNKFDYETFSDIQKARRAKRTTKQKQIEIDLLSQALMINEE

Organism: NCBI:txid117541